Protein AF-0000000085123922 (afdb_homodimer)

Structure (mmCIF, N/CA/C/O backbone):
data_AF-0000000085123922-model_v1
#
loop_
_entity.id
_entity.type
_entity.pdbx_description
1 polymer Ferritin
#
loop_
_atom_site.group_PDB
_atom_site.id
_atom_site.type_symbol
_atom_site.label_atom_id
_atom_site.label_alt_id
_atom_site.label_comp_id
_atom_site.label_asym_id
_atom_site.label_entity_id
_atom_site.label_seq_id
_atom_site.pdbx_PDB_ins_code
_atom_site.Cartn_x
_atom_site.Cartn_y
_atom_site.Cartn_z
_atom_site.occupancy
_atom_site.B_iso_or_equiv
_atom_site.auth_seq_id
_atom_site.auth_comp_id
_atom_site.auth_asym_id
_atom_site.auth_atom_id
_atom_site.pdbx_PDB_model_num
ATOM 1 N N . MET A 1 1 ? -23.938 10.984 11.336 1 81.06 1 MET A N 1
ATOM 2 C CA . MET A 1 1 ? -22.625 10.445 11.727 1 81.06 1 MET A CA 1
ATOM 3 C C . MET A 1 1 ? -22.703 8.93 11.914 1 81.06 1 MET A C 1
ATOM 5 O O . MET A 1 1 ? -23.719 8.406 12.359 1 81.06 1 MET A O 1
ATOM 9 N N . LEU A 1 2 ? -21.625 8.203 11.367 1 92.88 2 LEU A N 1
ATOM 10 C CA . LEU A 1 2 ? -21.625 6.746 11.461 1 92.88 2 LEU A CA 1
ATOM 11 C C . LEU A 1 2 ? -21.578 6.297 12.922 1 92.88 2 LEU A C 1
ATOM 13 O O . LEU A 1 2 ? -20.859 6.887 13.734 1 92.88 2 LEU A O 1
ATOM 17 N N . LYS A 1 3 ? -22.469 5.34 13.25 1 95.56 3 LYS A N 1
ATOM 18 C CA . LYS A 1 3 ? -22.344 4.695 14.555 1 95.56 3 LYS A CA 1
ATOM 19 C C . LYS A 1 3 ? -20.938 4.137 14.758 1 95.56 3 LYS A C 1
ATOM 21 O O . LYS A 1 3 ? -20.312 3.656 13.805 1 95.56 3 LYS A O 1
ATOM 26 N N . LYS A 1 4 ? -20.469 4.164 16.016 1 95.88 4 LYS A N 1
ATOM 27 C CA . LYS A 1 4 ? -19.109 3.732 16.328 1 95.88 4 LYS A CA 1
ATOM 28 C C . LYS A 1 4 ? -18.875 2.289 15.898 1 95.88 4 LYS A C 1
ATOM 30 O O . LYS A 1 4 ? -17.797 1.957 15.383 1 95.88 4 LYS A O 1
ATOM 35 N N . GLU A 1 5 ? -19.859 1.468 16.141 1 97.12 5 GLU A N 1
ATOM 36 C CA . GLU A 1 5 ? -19.734 0.061 15.766 1 97.12 5 GLU A CA 1
ATOM 37 C C . GLU A 1 5 ? -19.484 -0.097 14.273 1 97.12 5 GLU A C 1
ATOM 39 O O . GLU A 1 5 ? -18.688 -0.948 13.852 1 97.12 5 GLU A O 1
ATOM 44 N N . ILE A 1 6 ? -20.125 0.72 13.484 1 97.69 6 ILE A N 1
ATOM 45 C CA . ILE A 1 6 ? -20 0.663 12.031 1 97.69 6 ILE A CA 1
ATOM 46 C C . ILE A 1 6 ? -18.656 1.24 11.609 1 97.69 6 ILE A C 1
ATOM 48 O O . ILE A 1 6 ? -17.938 0.644 10.797 1 97.69 6 ILE A O 1
ATOM 52 N N . SER A 1 7 ? -18.281 2.363 12.148 1 97.19 7 SER A N 1
ATOM 53 C CA . SER A 1 7 ? -17 2.979 11.797 1 97.19 7 SER A CA 1
ATOM 54 C C . SER A 1 7 ? -15.828 2.062 12.141 1 97.19 7 SER A C 1
ATOM 56 O O . SER A 1 7 ? -14.891 1.924 11.352 1 97.19 7 SER A O 1
ATOM 58 N N . ASP A 1 8 ? -15.898 1.407 13.312 1 97.31 8 ASP A N 1
ATOM 59 C CA . ASP A 1 8 ? -14.852 0.472 13.711 1 97.31 8 ASP A CA 1
ATOM 60 C C . ASP A 1 8 ? -14.766 -0.701 12.734 1 97.31 8 ASP A C 1
ATOM 62 O O . ASP A 1 8 ? -13.672 -1.126 12.367 1 97.31 8 ASP A O 1
ATOM 66 N N . ALA A 1 9 ? -15.898 -1.188 12.352 1 98.12 9 ALA A N 1
ATOM 67 C CA . ALA A 1 9 ? -15.945 -2.316 11.43 1 98.12 9 ALA A CA 1
ATOM 68 C C . ALA A 1 9 ? -15.391 -1.928 10.062 1 98.12 9 ALA A C 1
ATOM 70 O O . ALA A 1 9 ? -14.711 -2.725 9.406 1 98.12 9 ALA A O 1
ATOM 71 N N . LEU A 1 10 ? -15.664 -0.745 9.602 1 98.38 10 LEU A N 1
ATOM 72 C CA . LEU A 1 10 ? -15.172 -0.274 8.305 1 98.38 10 LEU A CA 1
ATOM 73 C C . LEU A 1 10 ? -13.664 -0.065 8.344 1 98.38 10 LEU A C 1
ATOM 75 O O . LEU A 1 10 ? -12.969 -0.346 7.363 1 98.38 10 LEU A O 1
ATOM 79 N N . VAL A 1 11 ? -13.148 0.397 9.469 1 97.62 11 VAL A N 1
ATOM 80 C CA . VAL A 1 11 ? -11.711 0.559 9.625 1 97.62 11 VAL A CA 1
ATOM 81 C C . VAL A 1 11 ? -11.023 -0.806 9.57 1 97.62 11 VAL A C 1
ATOM 83 O O . VAL A 1 11 ? -9.961 -0.948 8.961 1 97.62 11 VAL A O 1
ATOM 86 N N . MET A 1 12 ? -11.648 -1.775 10.141 1 98.06 12 MET A N 1
ATOM 87 C CA . MET A 1 12 ? -11.102 -3.129 10.07 1 98.06 12 MET A CA 1
ATOM 88 C C . MET A 1 12 ? -11.141 -3.662 8.648 1 98.06 12 MET A C 1
ATOM 90 O O . MET A 1 12 ? -10.219 -4.355 8.211 1 98.06 12 MET A O 1
ATOM 94 N N . GLN A 1 13 ? -12.211 -3.381 7.969 1 98.62 13 GLN A N 1
ATOM 95 C CA . GLN A 1 13 ? -12.273 -3.785 6.566 1 98.62 13 GLN A CA 1
ATOM 96 C C . GLN A 1 13 ? -11.18 -3.105 5.746 1 98.62 13 GLN A C 1
ATOM 98 O O . GLN A 1 13 ? -10.586 -3.723 4.859 1 98.62 13 GLN A O 1
ATOM 103 N N . LEU A 1 14 ? -10.93 -1.806 5.98 1 98.62 14 LEU A N 1
ATOM 104 C CA . LEU A 1 14 ? -9.828 -1.083 5.359 1 98.62 14 LEU A CA 1
ATOM 105 C C . LEU A 1 14 ? -8.508 -1.813 5.582 1 98.62 14 LEU A C 1
ATOM 107 O O . LEU A 1 14 ? -7.75 -2.041 4.633 1 98.62 14 LEU A O 1
ATOM 111 N N . ASN A 1 15 ? -8.281 -2.217 6.793 1 98.44 15 ASN A N 1
ATOM 112 C CA . ASN A 1 15 ? -7.066 -2.951 7.141 1 98.44 15 ASN A CA 1
ATOM 113 C C . ASN A 1 15 ? -6.98 -4.273 6.383 1 98.44 15 ASN A C 1
ATOM 115 O O . ASN A 1 15 ? -5.91 -4.648 5.902 1 98.44 15 ASN A O 1
ATOM 119 N N . LYS A 1 16 ? -8.078 -4.922 6.273 1 98.44 16 LYS A N 1
ATOM 120 C CA . LYS A 1 16 ? -8.109 -6.199 5.57 1 98.44 16 LYS A CA 1
ATOM 121 C C . LYS A 1 16 ? -7.777 -6.02 4.09 1 98.44 16 LYS A C 1
ATOM 123 O O . LYS A 1 16 ? -7.145 -6.887 3.484 1 98.44 16 LYS A O 1
ATOM 128 N N . GLU A 1 17 ? -8.25 -4.949 3.49 1 98.69 17 GLU A N 1
ATOM 129 C CA . GLU A 1 17 ? -7.922 -4.684 2.092 1 98.69 17 GLU A CA 1
ATOM 130 C C . GLU A 1 17 ? -6.426 -4.461 1.905 1 98.69 17 GLU A C 1
ATOM 132 O O . GLU A 1 17 ? -5.832 -4.973 0.954 1 98.69 17 GLU A O 1
ATOM 137 N N . PHE A 1 18 ? -5.82 -3.703 2.785 1 98.69 18 PHE A N 1
ATOM 138 C CA . PHE A 1 18 ? -4.379 -3.514 2.715 1 98.69 18 PHE A CA 1
ATOM 139 C C . PHE A 1 18 ? -3.646 -4.828 2.945 1 98.69 18 PHE A C 1
ATOM 141 O O . PHE A 1 18 ? -2.652 -5.121 2.273 1 98.69 18 PHE A O 1
ATOM 148 N N . GLN A 1 19 ? -4.133 -5.625 3.889 1 98.12 19 GLN A N 1
ATOM 149 C CA . GLN A 1 19 ? -3.549 -6.941 4.121 1 98.12 19 GLN A CA 1
ATOM 150 C C . GLN A 1 19 ? -3.635 -7.812 2.871 1 98.12 19 GLN A C 1
ATOM 152 O O . GLN A 1 19 ? -2.688 -8.531 2.539 1 98.12 19 GLN A O 1
ATOM 157 N N . SER A 1 20 ? -4.789 -7.734 2.254 1 98.31 20 SER A N 1
ATOM 158 C CA . SER A 1 20 ? -4.965 -8.477 1.011 1 98.31 20 SER A CA 1
ATOM 159 C C . SER A 1 20 ? -3.932 -8.07 -0.032 1 98.31 20 SER A C 1
ATOM 161 O O . SER A 1 20 ? -3.324 -8.922 -0.68 1 98.31 20 SER A O 1
ATOM 163 N N . SER A 1 21 ? -3.729 -6.746 -0.2 1 98.69 21 SER A N 1
ATOM 164 C CA . SER A 1 21 ? -2.727 -6.27 -1.146 1 98.69 21 SER A CA 1
ATOM 165 C C . SER A 1 21 ? -1.343 -6.812 -0.81 1 98.69 21 SER A C 1
ATOM 167 O O . SER A 1 21 ? -0.598 -7.223 -1.702 1 98.69 21 SER A O 1
ATOM 169 N N . TYR A 1 22 ? -1.042 -6.84 0.403 1 98.5 22 TYR A N 1
ATOM 170 C CA . TYR A 1 22 ? 0.248 -7.324 0.882 1 98.5 22 TYR A CA 1
ATOM 171 C C . TYR A 1 22 ? 0.419 -8.812 0.589 1 98.5 22 TYR A C 1
ATOM 173 O O . TYR A 1 22 ? 1.491 -9.242 0.162 1 98.5 22 TYR A O 1
ATOM 181 N N . ILE A 1 23 ? -0.614 -9.594 0.78 1 98.19 23 ILE A N 1
ATOM 182 C CA . ILE A 1 23 ? -0.625 -11.023 0.483 1 98.19 23 ILE A CA 1
ATOM 183 C C . ILE A 1 23 ? -0.382 -11.242 -1.009 1 98.19 23 ILE A C 1
ATOM 185 O O . ILE A 1 23 ? 0.458 -12.055 -1.395 1 98.19 23 ILE A O 1
ATOM 189 N N . TYR A 1 24 ? -1.065 -10.492 -1.817 1 98.56 24 TYR A N 1
ATOM 190 C CA . TYR A 1 24 ? -0.919 -10.648 -3.26 1 98.56 24 TYR A CA 1
ATOM 191 C C . TYR A 1 24 ? 0.485 -10.266 -3.711 1 98.56 24 TYR A C 1
ATOM 193 O O . TYR A 1 24 ? 1.021 -10.844 -4.656 1 98.56 24 TYR A O 1
ATOM 201 N N . LEU A 1 25 ? 1.057 -9.281 -3.062 1 98.5 25 LEU A N 1
ATOM 202 C CA . LEU A 1 25 ? 2.441 -8.938 -3.365 1 98.5 25 LEU A CA 1
ATOM 203 C C . LEU A 1 25 ? 3.369 -10.109 -3.07 1 98.5 25 LEU A C 1
ATOM 205 O O . LEU A 1 25 ? 4.285 -10.398 -3.846 1 98.5 25 LEU A O 1
ATOM 209 N N . GLY A 1 26 ? 3.092 -10.797 -1.994 1 97.94 26 GLY A N 1
ATOM 210 C CA . GLY A 1 26 ? 3.848 -11.992 -1.668 1 97.94 26 GLY A CA 1
ATOM 211 C C . GLY A 1 26 ? 3.688 -13.094 -2.695 1 97.94 26 GLY A C 1
ATOM 212 O O . GLY A 1 26 ? 4.656 -13.773 -3.045 1 97.94 26 GLY A O 1
ATOM 213 N N . MET A 1 27 ? 2.496 -13.25 -3.156 1 98.38 27 MET A N 1
ATOM 214 C CA . MET A 1 27 ? 2.236 -14.25 -4.191 1 98.38 27 MET A CA 1
ATOM 215 C C . MET A 1 27 ? 2.98 -13.906 -5.477 1 98.38 27 MET A C 1
ATOM 217 O O . MET A 1 27 ? 3.504 -14.797 -6.148 1 98.38 27 MET A O 1
ATOM 221 N N . SER A 1 28 ? 2.969 -12.617 -5.77 1 98.31 28 SER A N 1
ATOM 222 C CA . SER A 1 28 ? 3.719 -12.156 -6.934 1 98.31 28 SER A CA 1
ATOM 223 C C . SER A 1 28 ? 5.195 -12.508 -6.812 1 98.31 28 SER A C 1
ATOM 225 O O . SER A 1 28 ? 5.797 -13.016 -7.758 1 98.31 28 SER A O 1
ATOM 227 N N . ALA A 1 29 ? 5.742 -12.281 -5.637 1 97 29 ALA A N 1
ATOM 228 C CA . ALA A 1 29 ? 7.152 -12.57 -5.387 1 97 29 ALA A CA 1
ATOM 229 C C . ALA A 1 29 ? 7.445 -14.062 -5.547 1 97 29 ALA A C 1
ATOM 231 O O . ALA A 1 29 ? 8.453 -14.438 -6.152 1 97 29 ALA A O 1
ATOM 232 N N . TYR A 1 30 ? 6.598 -14.883 -5.078 1 97 30 TYR A N 1
ATOM 233 C CA . TYR A 1 30 ? 6.777 -16.328 -5.188 1 97 30 TYR A CA 1
ATOM 234 C C . TYR A 1 30 ? 6.758 -16.766 -6.645 1 97 30 TYR A C 1
ATOM 236 O O . TYR A 1 30 ? 7.617 -17.547 -7.082 1 97 30 TYR A O 1
ATOM 244 N N . ALA A 1 31 ? 5.711 -16.297 -7.344 1 97.5 31 ALA A N 1
ATOM 245 C CA . ALA A 1 31 ? 5.582 -16.672 -8.75 1 97.5 31 ALA A CA 1
ATOM 246 C C . ALA A 1 31 ? 6.828 -16.297 -9.539 1 97.5 31 ALA A C 1
ATOM 248 O O . ALA A 1 31 ? 7.316 -17.062 -10.367 1 97.5 31 ALA A O 1
ATOM 249 N N . SER A 1 32 ? 7.324 -15.109 -9.297 1 96.69 32 SER A N 1
ATOM 250 C CA . SER A 1 32 ? 8.547 -14.664 -9.953 1 96.69 32 SER A CA 1
ATOM 251 C C . SER A 1 32 ? 9.719 -15.578 -9.609 1 96.69 32 SER A C 1
ATOM 253 O O . SER A 1 32 ? 10.492 -15.961 -10.492 1 96.69 32 SER A O 1
ATOM 255 N N . LYS A 1 33 ? 9.844 -15.984 -8.367 1 95 33 LYS A N 1
ATOM 256 C CA . LYS A 1 33 ? 10.938 -16.812 -7.887 1 95 33 LYS A CA 1
ATOM 257 C C . LYS A 1 33 ? 10.969 -18.156 -8.602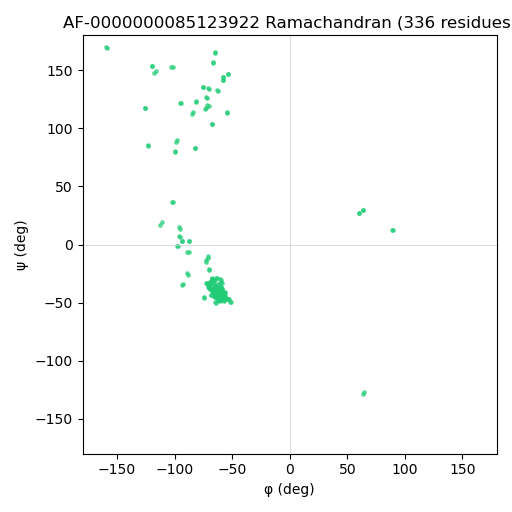 1 95 33 LYS A C 1
ATOM 259 O O . LYS A 1 33 ? 12.039 -18.688 -8.898 1 95 33 LYS A O 1
ATOM 264 N N . ILE A 1 34 ? 9.781 -18.641 -8.922 1 94.5 34 ILE A N 1
ATOM 265 C CA . ILE A 1 34 ? 9.75 -19.969 -9.539 1 94.5 34 ILE A CA 1
ATOM 266 C C . ILE A 1 34 ? 9.711 -19.828 -11.055 1 94.5 34 ILE A C 1
ATOM 268 O O . ILE A 1 34 ? 9.438 -20.797 -11.766 1 94.5 34 ILE A O 1
ATOM 272 N N . GLY A 1 35 ? 9.844 -18.641 -11.555 1 95.5 35 GLY A N 1
ATOM 273 C CA . GLY A 1 35 ? 10.055 -18.406 -12.977 1 95.5 35 GLY A CA 1
ATOM 274 C C . GLY A 1 35 ? 8.758 -18.25 -13.742 1 95.5 35 GLY A C 1
ATOM 275 O O . GLY A 1 35 ? 8.75 -18.328 -14.977 1 95.5 35 GLY A O 1
ATOM 276 N N . LEU A 1 36 ? 7.652 -18.094 -13.055 1 97.5 36 LEU A N 1
ATOM 277 C CA . LEU A 1 36 ? 6.371 -17.859 -13.711 1 97.5 36 LEU A CA 1
ATOM 278 C C . LEU A 1 36 ? 6.008 -16.375 -13.695 1 97.5 36 LEU A C 1
ATOM 280 O O . LEU A 1 36 ? 5.129 -15.961 -12.938 1 97.5 36 LEU A O 1
ATOM 284 N N . ASN A 1 37 ? 6.637 -15.688 -14.641 1 97.94 37 ASN A N 1
ATOM 285 C CA . ASN A 1 37 ? 6.582 -14.227 -14.641 1 97.94 37 ASN A CA 1
ATOM 286 C C . ASN A 1 37 ? 5.203 -13.719 -15.055 1 97.94 37 ASN A C 1
ATOM 288 O O . ASN A 1 37 ? 4.781 -12.641 -14.625 1 97.94 37 ASN A O 1
ATOM 292 N N . GLY A 1 38 ? 4.543 -14.445 -15.938 1 98.69 38 GLY A N 1
ATOM 293 C CA . GLY A 1 38 ? 3.168 -14.078 -16.234 1 98.69 38 GLY A CA 1
ATOM 294 C C . GLY A 1 38 ? 2.26 -14.102 -15.023 1 98.69 38 GLY A C 1
ATOM 295 O O . GLY A 1 38 ? 1.5 -13.164 -14.789 1 98.69 38 GLY A O 1
ATOM 296 N N . SER A 1 39 ? 2.385 -15.156 -14.25 1 98.75 39 SER A N 1
ATOM 297 C CA . SER A 1 39 ? 1.643 -15.258 -13 1 98.75 39 SER A CA 1
ATOM 298 C C . SER A 1 39 ? 2.051 -14.156 -12.023 1 98.75 39 SER A C 1
ATOM 300 O O . SER A 1 39 ? 1.202 -13.578 -11.344 1 98.75 39 SER A O 1
ATOM 302 N N . SER A 1 40 ? 3.34 -13.906 -11.953 1 98.44 40 SER A N 1
ATOM 303 C CA . SER A 1 40 ? 3.834 -12.828 -11.102 1 98.44 40 SER A CA 1
ATOM 304 C C . SER A 1 40 ? 3.178 -11.5 -11.453 1 98.44 40 SER A C 1
ATOM 306 O O . SER A 1 40 ? 2.711 -10.781 -10.57 1 98.44 40 SER A O 1
ATOM 308 N N . SER A 1 41 ? 3.117 -11.234 -12.727 1 98.62 41 SER A N 1
ATOM 309 C CA . SER A 1 41 ? 2.488 -10.008 -13.211 1 98.62 41 SER A CA 1
ATOM 310 C C . SER A 1 41 ? 1.006 -9.977 -12.852 1 98.62 41 SER A C 1
ATOM 312 O O . SER A 1 41 ? 0.48 -8.93 -12.469 1 98.62 41 SER A O 1
ATOM 314 N N . TRP A 1 42 ? 0.363 -11.086 -13.008 1 98.81 42 TRP A N 1
ATOM 315 C CA . TRP A 1 42 ? -1.058 -11.18 -12.68 1 98.81 42 TRP A CA 1
ATOM 316 C C . TRP A 1 42 ? -1.306 -10.844 -11.219 1 98.81 42 TRP A C 1
ATOM 318 O O . TRP A 1 42 ? -2.201 -10.062 -10.891 1 98.81 42 TRP A O 1
ATOM 328 N N . PHE A 1 43 ? -0.44 -11.398 -10.344 1 98.75 43 PHE A N 1
ATOM 329 C CA . PHE A 1 43 ? -0.59 -11.156 -8.914 1 98.75 43 PHE A CA 1
ATOM 330 C C . PHE A 1 43 ? -0.26 -9.703 -8.57 1 98.75 43 PHE A C 1
ATOM 332 O O . PHE A 1 43 ? -0.849 -9.133 -7.648 1 98.75 43 PHE A O 1
ATOM 339 N N . LEU A 1 44 ? 0.631 -9.078 -9.25 1 98.62 44 LEU A N 1
ATOM 340 C CA . LEU A 1 44 ? 0.939 -7.668 -9.039 1 98.62 44 LEU A CA 1
ATOM 341 C C . LEU A 1 44 ? -0.266 -6.797 -9.375 1 98.62 44 LEU A C 1
ATOM 343 O O . LEU A 1 44 ? -0.542 -5.82 -8.672 1 98.62 44 LEU A O 1
ATOM 347 N N . VAL A 1 45 ? -0.957 -7.156 -10.438 1 98.62 45 VAL A N 1
ATOM 348 C CA . VAL A 1 45 ? -2.168 -6.426 -10.789 1 98.62 45 VAL A CA 1
ATOM 349 C C . VAL A 1 45 ? -3.219 -6.605 -9.703 1 98.62 45 VAL A C 1
ATOM 351 O O . VAL A 1 45 ? -3.928 -5.656 -9.352 1 98.62 45 VAL A O 1
ATOM 354 N N . GLN A 1 46 ? -3.316 -7.84 -9.172 1 98.44 46 GLN A N 1
ATOM 355 C CA . GLN A 1 46 ? -4.219 -8.062 -8.047 1 98.44 46 GLN A CA 1
ATOM 356 C C . GLN A 1 46 ? -3.844 -7.184 -6.859 1 98.44 46 GLN A C 1
ATOM 358 O O . GLN A 1 46 ? -4.719 -6.621 -6.195 1 98.44 46 GLN A O 1
ATOM 363 N N . TYR A 1 47 ? -2.539 -7.082 -6.562 1 98.62 47 TYR A N 1
ATOM 364 C CA . TYR A 1 47 ? -2.041 -6.176 -5.531 1 98.62 47 TYR A CA 1
ATOM 365 C C . TYR A 1 47 ? -2.566 -4.762 -5.754 1 98.62 47 TYR A C 1
ATOM 367 O O . TYR A 1 47 ? -3.115 -4.145 -4.836 1 98.62 47 TYR A O 1
ATOM 375 N N . GLN A 1 48 ? -2.443 -4.254 -6.961 1 98.56 48 GLN A N 1
ATOM 376 C CA . GLN A 1 48 ? -2.885 -2.902 -7.293 1 98.56 48 GLN A CA 1
ATOM 377 C C . GLN A 1 48 ? -4.391 -2.756 -7.109 1 98.56 48 GLN A C 1
ATOM 379 O O . GLN A 1 48 ? -4.867 -1.729 -6.617 1 98.56 48 GLN A O 1
ATOM 384 N N . GLU A 1 49 ? -5.125 -3.734 -7.5 1 98.31 49 GLU A N 1
ATOM 385 C CA . GLU A 1 49 ? -6.574 -3.699 -7.34 1 98.31 49 GLU A CA 1
ATOM 386 C C . GLU A 1 49 ? -6.969 -3.625 -5.867 1 98.31 49 GLU A C 1
ATOM 388 O O . GLU A 1 49 ? -7.863 -2.863 -5.5 1 98.31 49 GLU A O 1
ATOM 393 N N . GLU A 1 50 ? -6.277 -4.473 -5.023 1 98.56 50 GLU A N 1
ATOM 394 C CA . GLU A 1 50 ? -6.602 -4.449 -3.6 1 98.56 50 GLU A CA 1
ATOM 395 C C . GLU A 1 50 ? -6.273 -3.098 -2.979 1 98.56 50 GLU A C 1
ATOM 397 O O . GLU A 1 50 ? -6.961 -2.645 -2.061 1 98.56 50 GLU A O 1
ATOM 402 N N . VAL A 1 51 ? -5.195 -2.469 -3.42 1 98.56 51 VAL A N 1
ATOM 403 C CA . VAL A 1 51 ? -4.871 -1.124 -2.955 1 98.56 51 VAL A CA 1
ATOM 404 C C . VAL A 1 51 ? -6 -0.165 -3.33 1 98.56 51 VAL A C 1
ATOM 406 O O . VAL A 1 51 ? -6.414 0.663 -2.514 1 98.56 51 VAL A O 1
ATOM 409 N N . ALA A 1 52 ? -6.504 -0.303 -4.551 1 98.44 52 ALA A N 1
ATOM 410 C CA . ALA A 1 52 ? -7.625 0.528 -4.984 1 98.44 52 ALA A CA 1
ATOM 411 C C . ALA A 1 52 ? -8.844 0.307 -4.098 1 98.44 52 ALA A C 1
ATOM 413 O O . ALA A 1 52 ? -9.547 1.26 -3.754 1 98.44 52 ALA A O 1
ATOM 414 N N . HIS A 1 53 ? -9.141 -0.958 -3.73 1 98.69 53 HIS A N 1
ATOM 415 C CA . HIS A 1 53 ? -10.227 -1.265 -2.809 1 98.69 53 HIS A CA 1
ATOM 416 C C . HIS A 1 53 ? -10.039 -0.544 -1.477 1 98.69 53 HIS A C 1
ATOM 418 O O . HIS A 1 53 ? -10.977 0.061 -0.957 1 98.69 53 HIS A O 1
ATOM 424 N N . ALA A 1 54 ? -8.844 -0.593 -0.953 1 98.69 54 ALA A N 1
ATOM 425 C CA . ALA A 1 54 ? -8.523 0.043 0.324 1 98.69 54 ALA A CA 1
ATOM 426 C C . ALA A 1 54 ? -8.719 1.554 0.248 1 98.69 54 ALA A C 1
ATOM 428 O O . ALA A 1 54 ? -9.352 2.148 1.128 1 98.69 54 ALA A O 1
ATOM 429 N N . MET A 1 55 ? -8.242 2.131 -0.832 1 98.44 55 MET A N 1
ATOM 430 C CA . MET A 1 55 ? -8.266 3.584 -0.957 1 98.44 55 MET A CA 1
ATOM 431 C C . MET A 1 55 ? -9.688 4.09 -1.167 1 98.44 55 MET A C 1
ATOM 433 O O . MET A 1 55 ? -10.039 5.18 -0.704 1 98.44 55 MET A O 1
ATOM 437 N N . LYS A 1 56 ? -10.516 3.314 -1.866 1 98.31 56 LYS A N 1
ATOM 438 C CA . LYS A 1 56 ? -11.938 3.654 -1.964 1 98.31 56 LYS A CA 1
ATOM 439 C C . LYS A 1 56 ? -12.578 3.721 -0.583 1 98.31 56 LYS A C 1
ATOM 441 O O . LYS A 1 56 ? -13.328 4.652 -0.286 1 98.31 56 LYS A O 1
ATOM 446 N N . LEU A 1 57 ? -12.273 2.766 0.19 1 98.44 57 LEU A N 1
ATOM 447 C CA . LEU A 1 57 ? -12.828 2.719 1.538 1 98.44 57 LEU A CA 1
ATOM 448 C C . LEU A 1 57 ? -12.258 3.838 2.4 1 98.44 57 LEU A C 1
ATOM 450 O O . LEU A 1 57 ? -12.984 4.449 3.189 1 98.44 57 LEU A O 1
ATOM 454 N N . PHE A 1 58 ? -11.031 4.109 2.25 1 98.44 58 PHE A N 1
ATOM 455 C CA . PHE A 1 58 ? -10.367 5.188 2.963 1 98.44 58 PHE A CA 1
ATOM 456 C C . PHE A 1 58 ? -11.055 6.52 2.701 1 98.44 58 PHE A C 1
ATOM 458 O O . PHE A 1 58 ? -11.391 7.25 3.637 1 98.44 58 PHE A O 1
ATOM 465 N N . LYS A 1 59 ? -11.297 6.766 1.457 1 97.38 59 LYS A N 1
ATOM 466 C CA . LYS A 1 59 ? -11.961 8.016 1.073 1 97.38 59 LYS A CA 1
ATOM 467 C C . LYS A 1 59 ? -13.383 8.07 1.619 1 97.38 59 LYS A C 1
ATOM 469 O O . LYS A 1 59 ? -13.852 9.133 2.025 1 97.38 59 LYS A O 1
ATOM 474 N N . TYR A 1 60 ? -14.094 6.961 1.656 1 97.94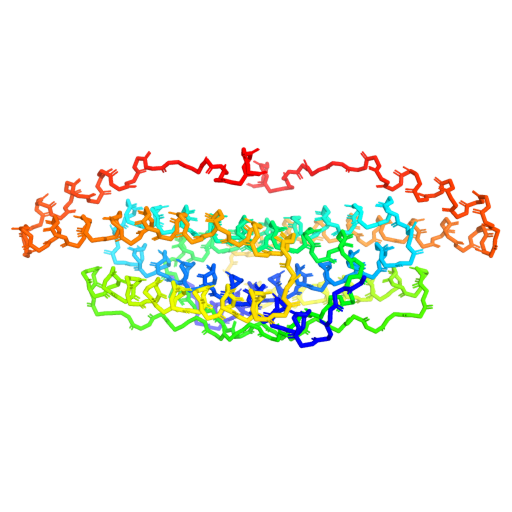 60 TYR A N 1
ATOM 475 C CA . TYR A 1 60 ? -15.445 6.918 2.211 1 97.94 60 TYR A CA 1
ATOM 476 C C . TYR A 1 60 ? -15.438 7.277 3.691 1 97.94 60 TYR A C 1
ATOM 478 O O . TYR A 1 60 ? -16.266 8.062 4.152 1 97.94 60 TYR A O 1
ATOM 486 N N . LEU A 1 61 ? -14.477 6.672 4.395 1 97.38 61 LEU A N 1
ATOM 487 C CA . LEU A 1 61 ? -14.352 6.945 5.82 1 97.38 61 LEU A CA 1
ATOM 488 C C . LEU A 1 61 ? -14.07 8.422 6.066 1 97.38 61 LEU A C 1
ATOM 490 O O . LEU A 1 61 ? -14.664 9.031 6.969 1 97.38 61 LEU A O 1
ATOM 494 N N . GLU A 1 62 ? -13.227 8.953 5.238 1 95.19 62 GLU A N 1
ATOM 495 C CA . GLU A 1 62 ? -12.93 10.383 5.34 1 95.19 62 GLU A CA 1
ATOM 496 C C . GLU A 1 62 ? -14.18 11.227 5.109 1 95.19 62 GLU A C 1
ATOM 498 O O . GLU A 1 62 ? -14.469 12.148 5.875 1 95.19 62 GLU A O 1
ATOM 503 N N . ASN A 1 63 ? -14.906 10.852 4.086 1 95.31 63 ASN A N 1
ATOM 504 C CA . ASN A 1 63 ? -16.109 11.594 3.74 1 95.31 63 ASN A CA 1
ATOM 505 C C . ASN A 1 63 ? -17.156 11.508 4.848 1 95.31 63 ASN A C 1
ATOM 507 O O . ASN A 1 63 ? -17.953 12.43 5.023 1 95.31 63 ASN A O 1
ATOM 511 N N . GLN A 1 64 ? -17.125 10.414 5.582 1 95.75 64 GLN A N 1
ATOM 512 C CA . GLN A 1 64 ? -18.047 10.219 6.688 1 95.75 64 GLN A CA 1
ATOM 513 C C . GLN A 1 64 ? -17.5 10.812 7.98 1 95.75 64 GLN A C 1
ATOM 515 O O . GLN A 1 64 ? -18.062 10.594 9.055 1 95.75 64 GLN A O 1
ATOM 520 N N . GLU A 1 65 ? -16.312 11.453 7.883 1 92.56 65 GLU A N 1
ATOM 521 C CA . GLU A 1 65 ? -15.672 12.164 8.984 1 92.56 65 GLU A CA 1
ATOM 522 C C . GLU A 1 65 ? -15.297 11.211 10.117 1 92.56 65 GLU A C 1
ATOM 524 O O . GLU A 1 65 ? -15.414 11.555 11.297 1 92.56 65 GLU A O 1
ATOM 529 N N . VAL A 1 66 ? -15.031 10.016 9.727 1 92.81 66 VAL A N 1
ATOM 530 C CA . VAL A 1 66 ? -14.547 9.031 10.688 1 92.81 66 VAL A CA 1
ATOM 531 C C . VAL A 1 66 ? -13.078 9.305 11.016 1 92.81 66 VAL A C 1
ATOM 533 O O . VAL A 1 66 ? -12.289 9.641 10.125 1 92.81 66 VAL A O 1
ATOM 536 N N . HIS A 1 67 ? -12.75 9.234 12.312 1 89.56 67 HIS A N 1
ATOM 537 C CA . HIS A 1 67 ? -11.344 9.188 12.688 1 89.56 67 HIS A CA 1
ATOM 538 C C . HIS A 1 67 ? -10.695 7.883 12.25 1 89.56 67 HIS A C 1
ATOM 540 O O . HIS A 1 67 ? -10.883 6.844 12.883 1 89.56 67 HIS A O 1
ATOM 546 N N . VAL A 1 68 ? -9.945 8 11.219 1 93.38 68 VAL A N 1
ATOM 547 C CA . VAL A 1 68 ? -9.375 6.801 10.617 1 93.38 68 VAL A CA 1
ATOM 548 C C . VAL A 1 68 ? -8.133 6.379 11.391 1 93.38 68 VAL A C 1
ATOM 550 O O . VAL A 1 68 ? -7.238 7.191 11.633 1 93.38 68 VAL A O 1
ATOM 553 N N . THR A 1 69 ? -8.094 5.168 11.883 1 94.75 69 THR A N 1
ATOM 554 C CA . THR A 1 69 ? -6.887 4.531 12.398 1 94.75 69 THR A CA 1
ATOM 555 C C . THR A 1 69 ? -6.332 3.523 11.391 1 94.75 69 THR A C 1
ATOM 557 O O . THR A 1 69 ? -7.051 3.072 10.5 1 94.75 69 THR A O 1
ATOM 560 N N . LEU A 1 70 ? -5.051 3.328 11.477 1 97.44 70 LEU A N 1
ATOM 561 C CA . LEU A 1 70 ? -4.371 2.402 10.578 1 97.44 70 LEU A CA 1
ATOM 562 C C . LEU A 1 70 ? -3.621 1.333 11.359 1 97.44 70 LEU A C 1
ATOM 564 O O . LEU A 1 70 ? -2.412 1.451 11.578 1 97.44 70 LEU A O 1
ATOM 568 N N . PRO A 1 71 ? -4.352 0.254 11.734 1 97.44 71 PRO A N 1
ATOM 569 C CA . PRO A 1 71 ? -3.709 -0.822 12.492 1 97.44 71 PRO A CA 1
ATOM 570 C C . PRO A 1 71 ? -2.621 -1.539 11.695 1 97.44 71 PRO A C 1
ATOM 572 O O . PRO A 1 71 ? -2.547 -1.391 10.477 1 97.44 71 PRO A O 1
ATOM 575 N N . LYS A 1 72 ? -1.872 -2.266 12.469 1 98.31 72 LYS A N 1
ATOM 576 C CA . LYS A 1 72 ? -0.77 -2.98 11.828 1 98.31 72 LYS A CA 1
ATOM 577 C C . LYS A 1 72 ? -1.279 -3.904 10.727 1 98.31 72 LYS A C 1
ATOM 579 O O . LYS A 1 72 ? -2.383 -4.445 10.82 1 98.31 72 LYS A O 1
ATOM 584 N N . ILE A 1 73 ? -0.531 -4.035 9.68 1 98.38 73 ILE A N 1
ATOM 585 C CA . ILE A 1 73 ? -0.75 -5.031 8.633 1 98.38 73 ILE A CA 1
ATOM 586 C C . ILE A 1 73 ? 0.114 -6.262 8.906 1 98.38 73 ILE A C 1
ATOM 588 O O . ILE A 1 73 ? 1.338 -6.156 9.016 1 98.38 73 ILE A O 1
ATOM 592 N N . GLU A 1 74 ? -0.5 -7.402 9.039 1 97.81 74 GLU A N 1
ATOM 593 C CA . GLU A 1 74 ? 0.224 -8.625 9.367 1 97.81 74 GLU A CA 1
ATOM 594 C C . GLU A 1 74 ? 1.15 -9.039 8.234 1 97.81 74 GLU A C 1
ATOM 596 O O . GLU A 1 74 ? 0.942 -8.656 7.078 1 97.81 74 GLU A O 1
ATOM 601 N N . GLU A 1 75 ? 2.143 -9.789 8.578 1 97.44 75 GLU A N 1
ATOM 602 C CA . GLU A 1 75 ? 3.086 -10.289 7.582 1 97.44 75 GLU A CA 1
ATOM 603 C C . GLU A 1 75 ? 2.373 -11.109 6.512 1 97.44 75 GLU A C 1
ATOM 605 O O . GLU A 1 75 ? 1.389 -11.797 6.797 1 97.44 75 GLU A O 1
ATOM 610 N N . ALA A 1 76 ? 2.83 -10.945 5.281 1 94.31 76 ALA A N 1
ATOM 611 C CA . ALA A 1 76 ? 2.363 -11.812 4.207 1 94.31 76 ALA A CA 1
ATOM 612 C C . ALA A 1 76 ? 3.178 -13.109 4.16 1 94.31 76 ALA A C 1
ATOM 614 O O . ALA A 1 76 ? 4.383 -13.078 3.898 1 94.31 76 ALA A O 1
ATOM 615 N N . ASN A 1 77 ? 2.586 -14.188 4.469 1 86.31 77 ASN A N 1
ATOM 616 C CA . ASN A 1 77 ? 3.279 -15.469 4.406 1 86.31 77 ASN A CA 1
ATOM 617 C C . ASN A 1 77 ? 3.496 -15.922 2.967 1 86.31 77 ASN A C 1
ATOM 619 O O . ASN A 1 77 ? 2.537 -16.078 2.207 1 86.31 77 ASN A O 1
ATOM 623 N N . VAL A 1 78 ? 4.742 -16.031 2.604 1 83.38 78 VAL A N 1
ATOM 624 C CA . VAL A 1 78 ? 5.109 -16.422 1.242 1 83.38 78 VAL A CA 1
ATOM 625 C C . VAL A 1 78 ? 5.523 -17.891 1.211 1 83.38 78 VAL A C 1
ATOM 627 O O . VAL A 1 78 ? 6.422 -18.266 0.456 1 83.38 78 VAL A O 1
ATOM 630 N N . ASP A 1 79 ? 4.922 -18.734 1.942 1 86.88 79 ASP A N 1
ATOM 631 C CA . ASP A 1 79 ? 5.207 -20.172 1.942 1 86.88 79 ASP A CA 1
ATOM 632 C C . ASP A 1 79 ? 4.203 -20.938 1.079 1 86.88 79 ASP A C 1
ATOM 634 O O . ASP A 1 79 ? 3.156 -21.359 1.569 1 86.88 79 ASP A O 1
ATOM 638 N N . PHE A 1 80 ? 4.551 -21.062 -0.313 1 94.94 80 PHE A N 1
ATOM 639 C CA . PHE A 1 80 ? 3.682 -21.75 -1.267 1 94.94 80 PHE A CA 1
ATOM 640 C C . PHE A 1 80 ? 4.359 -22.984 -1.825 1 94.94 80 PHE A C 1
ATOM 642 O O . PHE A 1 80 ? 5.586 -23.031 -1.936 1 94.94 80 PHE A O 1
ATOM 649 N N . LYS A 1 81 ? 3.592 -23.922 -2.135 1 95.69 81 LYS A N 1
ATOM 650 C CA . LYS A 1 81 ? 4.125 -25.203 -2.59 1 95.69 81 LYS A CA 1
ATOM 651 C C . LYS A 1 81 ? 4.219 -25.25 -4.113 1 95.69 81 LYS A C 1
ATOM 653 O O . LYS A 1 81 ? 5.023 -26 -4.668 1 95.69 81 LYS A O 1
ATOM 658 N N . SER A 1 82 ? 3.309 -24.641 -4.766 1 96.69 82 SER A N 1
ATOM 659 C CA . SER A 1 82 ? 3.193 -24.594 -6.219 1 96.69 82 SER A CA 1
ATOM 660 C C . SER A 1 82 ? 2.344 -23.406 -6.668 1 96.69 82 SER A C 1
ATOM 662 O O . SER A 1 82 ? 1.731 -22.734 -5.84 1 96.69 82 SER A O 1
ATOM 664 N N . ILE A 1 83 ? 2.4 -23.203 -7.965 1 97.69 83 ILE A N 1
ATOM 665 C CA . ILE A 1 83 ? 1.575 -22.109 -8.477 1 97.69 83 ILE A CA 1
ATOM 666 C C . ILE A 1 83 ? 0.099 -22.438 -8.266 1 97.69 83 ILE A C 1
ATOM 668 O O . ILE A 1 83 ? -0.706 -21.562 -7.98 1 97.69 83 ILE A O 1
ATOM 672 N N . LEU A 1 84 ? -0.255 -23.703 -8.438 1 98.38 84 LEU A N 1
ATOM 673 C CA . LEU A 1 84 ? -1.626 -24.125 -8.156 1 98.38 84 LEU A CA 1
ATOM 674 C C . LEU A 1 84 ? -1.979 -23.859 -6.695 1 98.38 84 LEU A C 1
ATOM 676 O O . LEU A 1 84 ? -3.049 -23.328 -6.395 1 98.38 84 LEU A O 1
ATOM 680 N N . ASP A 1 85 ? -1.103 -24.25 -5.789 1 98.31 85 ASP A N 1
ATOM 681 C CA . ASP A 1 85 ? -1.3 -23.984 -4.367 1 98.31 85 ASP A CA 1
ATOM 682 C C . ASP A 1 85 ? -1.481 -22.484 -4.105 1 98.31 85 ASP A C 1
ATOM 684 O O . ASP A 1 85 ? -2.32 -22.094 -3.297 1 98.31 85 ASP A O 1
ATOM 688 N N . THR A 1 86 ? -0.697 -21.656 -4.777 1 98.25 86 THR A N 1
ATOM 689 C CA . THR A 1 86 ? -0.75 -20.219 -4.629 1 98.25 86 THR A CA 1
ATOM 690 C C . THR A 1 86 ? -2.127 -19.672 -5.008 1 98.25 86 THR A C 1
ATOM 692 O O . THR A 1 86 ? -2.744 -18.938 -4.246 1 98.25 86 THR A O 1
ATOM 695 N N . PHE A 1 87 ? -2.641 -20.109 -6.152 1 98.75 87 PHE A N 1
ATOM 696 C CA . PHE A 1 87 ? -3.939 -19.641 -6.613 1 98.75 87 PHE A CA 1
ATOM 697 C C . PHE A 1 87 ? -5.059 -20.172 -5.727 1 98.75 87 PHE A C 1
ATOM 699 O O . PHE A 1 87 ? -6.059 -19.484 -5.5 1 98.75 87 PHE A O 1
ATOM 706 N N . LYS A 1 88 ? -4.93 -21.344 -5.215 1 98.62 88 LYS A N 1
ATOM 707 C CA . LYS A 1 88 ? -5.926 -21.875 -4.297 1 98.62 88 LYS A CA 1
ATOM 708 C C . LYS A 1 88 ? -5.977 -21.078 -3.002 1 98.62 88 LYS A C 1
ATOM 710 O O . LYS A 1 88 ? -7.055 -20.812 -2.469 1 98.62 88 LYS A O 1
ATOM 715 N N . LYS A 1 89 ? -4.844 -20.734 -2.5 1 98.38 89 LYS A N 1
ATOM 716 C CA . LYS A 1 89 ? -4.785 -19.906 -1.296 1 98.38 89 LYS A CA 1
ATOM 717 C C . LYS A 1 89 ? -5.359 -18.516 -1.551 1 98.38 89 LYS A C 1
ATOM 719 O O . LYS A 1 89 ? -6.004 -17.938 -0.676 1 98.38 89 LYS A O 1
ATOM 724 N N . ALA A 1 90 ? -5.051 -17.969 -2.762 1 98.44 90 ALA A N 1
ATOM 725 C CA . ALA A 1 90 ? -5.66 -16.703 -3.145 1 98.44 90 ALA A CA 1
ATOM 726 C C . ALA A 1 90 ? -7.184 -16.797 -3.129 1 98.44 90 ALA A C 1
ATOM 728 O O . ALA A 1 90 ? -7.859 -15.922 -2.584 1 98.44 90 ALA A O 1
ATOM 729 N N . LEU A 1 91 ? -7.727 -17.875 -3.703 1 98.62 91 LEU A N 1
ATOM 730 C CA . LEU A 1 91 ? -9.172 -18.062 -3.73 1 98.62 91 LEU A CA 1
ATOM 731 C C . LEU A 1 91 ? -9.734 -18.172 -2.316 1 98.62 91 LEU A C 1
ATOM 733 O O . LEU A 1 91 ? -10.75 -17.562 -1.998 1 98.62 91 LEU A O 1
ATOM 737 N N . ALA A 1 92 ? -9.07 -18.953 -1.493 1 98.12 92 ALA A N 1
ATOM 738 C CA . ALA A 1 92 ? -9.508 -19.094 -0.108 1 98.12 92 ALA A CA 1
ATOM 739 C C . ALA A 1 92 ? -9.555 -17.734 0.592 1 98.12 92 ALA A C 1
ATOM 741 O O . ALA A 1 92 ? -10.484 -17.453 1.345 1 98.12 92 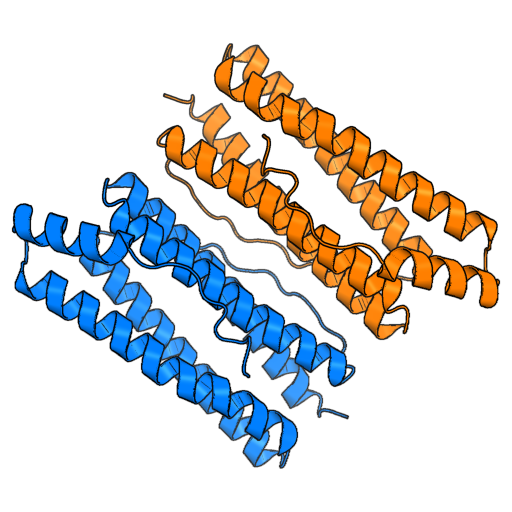ALA A O 1
ATOM 742 N N . HIS A 1 93 ? -8.547 -16.953 0.362 1 97.62 93 HIS A N 1
ATOM 743 C CA . HIS A 1 93 ? -8.492 -15.594 0.915 1 97.62 93 HIS A CA 1
ATOM 744 C C . HIS A 1 93 ? -9.664 -14.75 0.435 1 97.62 93 HIS A C 1
ATOM 746 O O . HIS A 1 93 ? -10.305 -14.062 1.231 1 97.62 93 HIS A O 1
ATOM 752 N N . GLU A 1 94 ? -9.93 -14.797 -0.87 1 98.25 94 GLU A N 1
ATOM 753 C CA . GLU A 1 94 ? -11.031 -14.016 -1.432 1 98.25 94 GLU A CA 1
ATOM 754 C C . GLU A 1 94 ? -12.375 -14.453 -0.86 1 98.25 94 GLU A C 1
ATOM 756 O O . GLU A 1 94 ? -13.258 -13.625 -0.645 1 98.25 94 GLU A O 1
ATOM 761 N N . ILE A 1 95 ? -12.562 -15.766 -0.666 1 98.5 95 ILE A N 1
ATOM 762 C CA . ILE A 1 95 ? -13.797 -16.281 -0.09 1 98.5 95 ILE A CA 1
ATOM 763 C C . ILE A 1 95 ? -13.984 -15.727 1.319 1 98.5 95 ILE A C 1
ATOM 765 O O . ILE A 1 95 ? -15.086 -15.328 1.692 1 98.5 95 ILE A O 1
ATOM 769 N N . LYS A 1 96 ? -12.922 -15.68 2.066 1 98.06 96 LYS A N 1
ATOM 770 C CA . LYS A 1 96 ? -12.969 -15.078 3.395 1 98.06 96 LYS A CA 1
ATOM 771 C C . LYS A 1 96 ? -13.336 -13.594 3.312 1 98.06 96 LYS A C 1
ATOM 773 O O . LYS A 1 96 ? -14.141 -13.102 4.113 1 98.06 96 LYS A O 1
ATOM 778 N N . MET A 1 97 ? -12.711 -12.891 2.332 1 97.94 97 MET A N 1
ATOM 779 C CA . MET A 1 97 ? -13.023 -11.484 2.131 1 97.94 97 MET A CA 1
ATOM 780 C C . MET A 1 97 ? -14.5 -11.289 1.815 1 97.94 97 MET A C 1
ATOM 782 O O . MET A 1 97 ? -15.133 -10.359 2.328 1 97.94 97 MET A O 1
ATOM 786 N N . SER A 1 98 ? -15.062 -12.164 0.975 1 98.38 98 SER A N 1
ATOM 787 C CA . SER A 1 98 ? -16.484 -12.109 0.646 1 98.38 98 SER A CA 1
ATOM 788 C C . SER A 1 98 ? -17.344 -12.273 1.893 1 98.38 98 SER A C 1
ATOM 790 O O . SER A 1 98 ? -18.297 -11.523 2.1 1 98.38 98 SER A O 1
ATOM 792 N N . ALA A 1 99 ? -17.016 -13.234 2.715 1 98.44 99 ALA A N 1
ATOM 793 C CA . ALA A 1 99 ? -17.75 -13.477 3.949 1 98.44 99 ALA A CA 1
ATOM 794 C C . ALA A 1 99 ? -17.719 -12.258 4.859 1 98.44 99 ALA A C 1
ATOM 796 O O . ALA A 1 99 ? -18.734 -11.875 5.445 1 98.44 99 ALA A O 1
ATOM 797 N N . ASN A 1 100 ? -16.547 -11.68 4.984 1 98.06 100 ASN A N 1
ATOM 798 C CA . ASN A 1 100 ? -16.391 -10.477 5.793 1 98.06 100 ASN A CA 1
ATOM 799 C C . ASN A 1 100 ? -17.281 -9.344 5.297 1 98.06 100 ASN A C 1
ATOM 801 O O . ASN A 1 100 ? -17.938 -8.664 6.094 1 98.06 100 ASN A O 1
ATOM 805 N N . LEU A 1 101 ? -17.281 -9.102 3.992 1 98.56 101 LEU A N 1
ATOM 806 C CA . LEU A 1 101 ? -18.078 -8.031 3.398 1 98.56 101 LEU A CA 1
ATOM 807 C C . LEU A 1 101 ? -19.562 -8.281 3.58 1 98.56 101 LEU A C 1
ATOM 809 O O . LEU A 1 101 ? -20.344 -7.34 3.781 1 98.56 101 LEU A O 1
ATOM 813 N N . ASN A 1 102 ? -19.938 -9.555 3.475 1 98.31 102 ASN A N 1
ATOM 814 C CA . ASN A 1 102 ? -21.328 -9.906 3.736 1 98.31 102 ASN A CA 1
ATOM 815 C C . ASN A 1 102 ? -21.719 -9.609 5.184 1 98.31 102 ASN A C 1
ATOM 817 O O . ASN A 1 102 ? -22.797 -9.047 5.441 1 98.31 102 ASN A O 1
ATOM 821 N N . GLU A 1 103 ? -20.859 -10.008 6.09 1 98.38 103 GLU A N 1
ATOM 822 C CA . GLU A 1 103 ? -21.109 -9.719 7.5 1 98.38 103 GLU A CA 1
ATOM 823 C C . GLU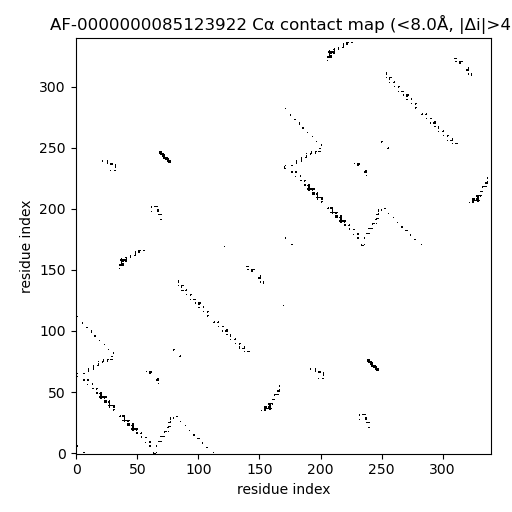 A 1 103 ? -21.203 -8.211 7.742 1 98.38 103 GLU A C 1
ATOM 825 O O . GLU A 1 103 ? -22.047 -7.758 8.516 1 98.38 103 GLU A O 1
ATOM 830 N N . LEU A 1 104 ? -20.344 -7.473 7.121 1 98.44 104 LEU A N 1
ATOM 831 C CA . LEU A 1 104 ? -20.344 -6.016 7.238 1 98.44 104 LEU A CA 1
ATOM 832 C C . LEU A 1 104 ? -21.625 -5.43 6.656 1 98.44 104 LEU A C 1
ATOM 834 O O . LEU A 1 104 ? -22.188 -4.488 7.215 1 98.44 104 LEU A O 1
ATOM 838 N N . SER A 1 105 ? -22.062 -5.953 5.543 1 98.44 105 SER A N 1
ATOM 839 C CA . SER A 1 105 ? -23.328 -5.535 4.945 1 98.44 105 SER A CA 1
ATOM 840 C C . SER A 1 105 ? -24.5 -5.797 5.891 1 98.44 105 SER A C 1
ATOM 842 O O . SER A 1 105 ? -25.359 -4.938 6.066 1 98.44 105 SER A O 1
ATOM 844 N N . ASP A 1 106 ? -24.516 -6.945 6.531 1 98.56 106 ASP A N 1
ATOM 845 C CA . ASP A 1 106 ? -25.562 -7.266 7.496 1 98.56 106 ASP A CA 1
ATOM 846 C C . ASP A 1 106 ? -25.562 -6.273 8.656 1 98.56 106 ASP A C 1
ATOM 848 O O . ASP A 1 106 ? -26.625 -5.82 9.102 1 98.56 106 ASP A O 1
ATOM 852 N N . LEU A 1 107 ? -24.359 -6.004 9.148 1 98.5 107 LEU A N 1
ATOM 853 C CA . LEU A 1 107 ? -24.203 -5.078 10.266 1 98.5 107 LEU A CA 1
ATOM 854 C C . LEU A 1 107 ? -24.781 -3.711 9.922 1 98.5 107 LEU A C 1
ATOM 856 O O . LEU A 1 107 ? -25.469 -3.1 10.742 1 98.5 107 LEU A O 1
ATOM 860 N N . THR A 1 108 ? -24.484 -3.197 8.703 1 98.19 108 THR A N 1
ATOM 861 C CA . THR A 1 108 ? -24.953 -1.874 8.297 1 98.19 108 THR A CA 1
ATOM 862 C C . THR A 1 108 ? -26.469 -1.867 8.094 1 98.19 108 THR A C 1
ATOM 864 O O . THR A 1 108 ? -27.141 -0.895 8.445 1 98.19 108 THR A O 1
ATOM 867 N N . MET A 1 109 ? -26.984 -2.994 7.539 1 97.44 109 MET A N 1
ATOM 868 C CA . MET A 1 109 ? -28.422 -3.119 7.359 1 97.44 109 MET A CA 1
ATOM 869 C C . MET A 1 109 ? -29.141 -3.156 8.703 1 97.44 109 MET A C 1
ATOM 871 O O . MET A 1 109 ? -30.156 -2.475 8.898 1 97.44 109 MET A O 1
ATOM 875 N N . LYS A 1 110 ? -28.625 -3.871 9.617 1 97.75 110 LYS A N 1
ATOM 876 C CA . LYS A 1 110 ? -29.188 -3.973 10.961 1 97.75 110 LYS A CA 1
ATOM 877 C C . LYS A 1 110 ? -29.234 -2.607 11.641 1 97.75 110 LYS A C 1
ATOM 879 O O . LYS A 1 110 ? -30.172 -2.318 12.391 1 97.75 110 LYS A O 1
ATOM 884 N N . ASN A 1 111 ? -28.297 -1.779 11.336 1 97.69 111 ASN A N 1
ATOM 885 C CA . ASN A 1 111 ? -28.188 -0.457 11.945 1 97.69 111 ASN A CA 1
ATOM 886 C C . ASN A 1 111 ? -28.891 0.604 11.094 1 97.69 111 ASN A C 1
ATOM 888 O O . ASN A 1 111 ? -28.781 1.8 11.375 1 97.69 111 ASN A O 1
ATOM 892 N N . LYS A 1 112 ? -29.516 0.241 10.031 1 97.44 112 LYS A N 1
ATOM 893 C CA . LYS A 1 112 ? -30.266 1.099 9.117 1 97.44 112 LYS A CA 1
ATOM 894 C C . LYS A 1 112 ? -29.359 2.166 8.508 1 97.44 112 LYS A C 1
ATOM 896 O O . LYS A 1 112 ? -29.797 3.293 8.266 1 97.44 112 LYS A O 1
ATOM 901 N N . ASP A 1 113 ? -28.125 1.878 8.414 1 97.62 113 ASP A N 1
ATOM 902 C CA . ASP A 1 113 ? -27.172 2.73 7.699 1 97.62 113 ASP A CA 1
ATOM 903 C C . ASP A 1 113 ? -27.219 2.451 6.199 1 97.62 113 ASP A C 1
ATOM 905 O O . ASP A 1 113 ? -26.359 1.737 5.676 1 97.62 113 ASP A O 1
ATOM 909 N N . HIS A 1 114 ? -28.141 3.037 5.508 1 97.75 114 HIS A N 1
ATOM 910 C CA . HIS A 1 114 ? -28.422 2.734 4.109 1 97.75 114 HIS A CA 1
ATOM 911 C C . HIS A 1 114 ? -27.297 3.232 3.201 1 97.75 114 HIS A C 1
ATOM 913 O O . HIS A 1 114 ? -27 2.607 2.184 1 97.75 114 HIS A O 1
ATOM 919 N N . ALA A 1 115 ? -26.75 4.34 3.553 1 97.31 115 ALA A N 1
ATOM 920 C CA . ALA A 1 115 ? -25.688 4.891 2.729 1 97.31 115 ALA A CA 1
ATOM 921 C C . ALA A 1 115 ? -24.484 3.949 2.691 1 97.31 115 ALA A C 1
ATOM 923 O O . ALA A 1 115 ? -23.969 3.633 1.616 1 97.31 115 ALA A O 1
ATOM 924 N N . THR A 1 116 ? -24.031 3.459 3.863 1 98.31 116 THR A N 1
ATOM 925 C CA . THR A 1 116 ? -22.891 2.533 3.936 1 98.31 116 THR A CA 1
ATOM 926 C C . THR A 1 116 ? -23.25 1.198 3.287 1 98.31 116 THR A C 1
ATOM 928 O O . THR A 1 116 ? -22.438 0.609 2.578 1 98.31 116 THR A O 1
ATOM 931 N N . TYR A 1 117 ? -24.469 0.728 3.561 1 98.31 117 TYR A N 1
ATOM 932 C CA . TYR A 1 117 ? -24.922 -0.509 2.936 1 98.31 117 TYR A CA 1
ATOM 933 C C . TYR A 1 117 ? -24.812 -0.423 1.417 1 98.31 117 TYR A C 1
ATOM 935 O O . TYR A 1 117 ? -24.297 -1.333 0.772 1 98.31 117 TYR A O 1
ATOM 943 N N . ASN A 1 118 ? -25.266 0.646 0.89 1 97.94 118 ASN A N 1
ATOM 944 C CA . ASN A 1 118 ? -25.234 0.833 -0.557 1 97.94 118 ASN A CA 1
ATOM 945 C C . ASN A 1 118 ? -23.812 0.838 -1.096 1 97.94 118 ASN A C 1
ATOM 947 O O . ASN A 1 118 ? -23.531 0.197 -2.107 1 97.94 118 ASN A O 1
ATOM 951 N N . MET A 1 119 ? -22.891 1.529 -0.439 1 97.94 119 MET A N 1
ATOM 952 C CA . MET A 1 119 ? -21.484 1.566 -0.837 1 97.94 119 MET A CA 1
ATOM 953 C C . MET A 1 119 ? -20.891 0.167 -0.825 1 97.94 119 MET A C 1
ATOM 955 O O . MET A 1 119 ? -20.156 -0.207 -1.747 1 97.94 119 MET A O 1
ATOM 959 N N . LEU A 1 120 ? -21.25 -0.63 0.13 1 98.5 120 LEU A N 1
ATOM 960 C CA . LEU A 1 120 ? -20.672 -1.965 0.304 1 98.5 120 LEU A CA 1
ATOM 961 C C . LEU A 1 120 ? -21.141 -2.902 -0.804 1 98.5 120 LEU A C 1
ATOM 963 O O . LEU A 1 120 ? -20.484 -3.9 -1.1 1 98.5 120 LEU A O 1
ATOM 967 N N . GLN A 1 121 ? -22.266 -2.6 -1.483 1 98.12 121 GLN A N 1
ATOM 968 C CA . GLN A 1 121 ? -22.781 -3.49 -2.516 1 98.12 121 GLN A CA 1
ATOM 969 C C . GLN A 1 121 ? -21.844 -3.535 -3.723 1 98.12 121 GLN A C 1
ATOM 971 O O . GLN A 1 121 ? -21.75 -4.559 -4.402 1 98.12 121 GLN A O 1
ATOM 976 N N . TRP A 1 122 ? -21.156 -2.48 -3.979 1 98.31 122 TRP A N 1
ATOM 977 C CA . TRP A 1 122 ? -20.141 -2.508 -5.02 1 98.31 122 TRP A CA 1
ATOM 978 C C . TRP A 1 122 ? -19.094 -3.576 -4.727 1 98.31 122 TRP A C 1
ATOM 980 O O . TRP A 1 122 ? -18.703 -4.34 -5.613 1 98.31 122 TRP A O 1
ATOM 990 N N . TYR A 1 123 ? -18.641 -3.617 -3.426 1 98.5 123 TYR A N 1
ATOM 991 C CA . TYR A 1 123 ? -17.625 -4.598 -3.021 1 98.5 123 TYR A CA 1
ATOM 992 C C . TYR A 1 123 ? -18.172 -6.016 -3.164 1 98.5 123 TYR A C 1
ATOM 994 O O . TYR A 1 123 ? -17.469 -6.91 -3.639 1 98.5 123 TYR A O 1
ATOM 1002 N N . VAL A 1 124 ? -19.406 -6.191 -2.711 1 97.94 124 VAL A N 1
ATOM 1003 C CA . VAL A 1 124 ? -20.016 -7.512 -2.766 1 97.94 124 VAL A CA 1
ATOM 1004 C C . VAL A 1 124 ? -20.094 -7.988 -4.215 1 97.94 124 VAL A C 1
ATOM 1006 O O . VAL A 1 124 ? -19.734 -9.133 -4.516 1 97.94 124 VAL A O 1
ATOM 1009 N N . THR A 1 125 ? -20.469 -7.094 -5.105 1 97.44 125 THR A N 1
ATOM 1010 C CA . THR A 1 125 ? -20.562 -7.434 -6.52 1 97.44 125 THR A CA 1
ATOM 1011 C C . THR A 1 125 ? -19.172 -7.699 -7.102 1 97.44 125 THR A C 1
ATOM 1013 O O . THR A 1 125 ? -18.984 -8.656 -7.859 1 97.44 125 THR A O 1
ATOM 1016 N N . GLU A 1 126 ? -18.234 -6.848 -6.746 1 97.19 126 GLU A N 1
ATOM 1017 C CA . GLU A 1 126 ? -16.859 -6.992 -7.207 1 97.19 126 GLU A CA 1
ATOM 1018 C C . GLU A 1 126 ? -16.266 -8.336 -6.773 1 97.19 126 GLU A C 1
ATOM 1020 O O . GLU A 1 126 ? -15.523 -8.961 -7.527 1 97.19 126 GLU A O 1
ATOM 1025 N N . GLN A 1 127 ? -16.641 -8.797 -5.535 1 97.56 127 GLN A N 1
ATOM 1026 C CA . GLN A 1 127 ? -16.109 -10.039 -5 1 97.56 127 GLN A CA 1
ATOM 1027 C C . GLN A 1 127 ? -16.562 -11.242 -5.828 1 97.56 127 GLN A C 1
ATOM 1029 O O . GLN A 1 127 ? -15.828 -12.219 -5.965 1 97.56 127 GLN A O 1
ATOM 1034 N N . VAL A 1 128 ? -17.781 -11.148 -6.445 1 96.62 128 VAL A N 1
ATOM 1035 C CA . VAL A 1 128 ? -18.266 -12.219 -7.297 1 96.62 128 VAL A CA 1
ATOM 1036 C C . VAL A 1 128 ? -17.344 -12.398 -8.5 1 96.62 128 VAL A C 1
ATOM 1038 O O . VAL A 1 128 ? -16.938 -13.516 -8.812 1 96.62 128 VAL A O 1
ATOM 1041 N N . GLU A 1 129 ? -16.969 -11.32 -9.102 1 95.06 129 GLU A N 1
ATOM 1042 C CA . GLU A 1 129 ? -16.078 -11.344 -10.258 1 95.06 129 GLU A CA 1
ATOM 1043 C C . GLU A 1 129 ? -14.688 -11.828 -9.875 1 95.06 129 GLU A C 1
ATOM 1045 O O . GLU A 1 129 ? -14.062 -12.586 -10.609 1 95.06 129 GLU A O 1
ATOM 1050 N N . GLU A 1 130 ? -14.172 -11.43 -8.719 1 96.5 130 GLU A N 1
ATOM 1051 C CA . GLU A 1 130 ? -12.836 -11.82 -8.281 1 96.5 130 GLU A CA 1
ATOM 1052 C C . GLU A 1 130 ? -12.742 -13.32 -8.047 1 96.5 130 GLU A C 1
ATOM 1054 O O . GLU A 1 130 ? -11.797 -13.969 -8.492 1 96.5 130 GLU A O 1
ATOM 1059 N N . GLU A 1 131 ? -13.773 -13.898 -7.344 1 98 131 GLU A N 1
ATOM 1060 C CA . GLU A 1 131 ? -13.781 -15.336 -7.074 1 98 131 GLU A CA 1
ATOM 1061 C C . GLU A 1 131 ? -13.898 -16.141 -8.367 1 98 131 GLU A C 1
ATOM 1063 O O . GLU A 1 131 ? -13.203 -17.141 -8.547 1 98 131 GLU A O 1
ATOM 1068 N N . ALA A 1 132 ? -14.758 -15.672 -9.305 1 98.31 132 ALA A N 1
ATOM 1069 C CA . ALA A 1 132 ? -14.93 -16.344 -10.586 1 98.31 132 ALA A CA 1
ATOM 1070 C C . ALA A 1 132 ? -13.617 -16.375 -11.375 1 98.31 132 ALA A C 1
ATOM 1072 O O . ALA A 1 132 ? -13.273 -17.391 -11.977 1 98.31 132 ALA A O 1
ATOM 1073 N N . THR A 1 133 ? -12.953 -15.25 -11.367 1 98.06 133 THR A N 1
ATOM 1074 C CA . THR A 1 133 ? -11.68 -15.133 -12.078 1 98.06 133 THR A CA 1
ATOM 1075 C C . THR A 1 133 ? -10.664 -16.125 -11.531 1 98.06 133 THR A C 1
ATOM 1077 O O . THR A 1 133 ? -10.008 -16.828 -12.297 1 98.06 133 THR A O 1
ATOM 1080 N N . LEU A 1 134 ? -10.531 -16.203 -10.195 1 98.69 134 LEU A N 1
ATOM 1081 C CA . LEU A 1 134 ? -9.586 -17.125 -9.578 1 98.69 134 LEU A CA 1
ATOM 1082 C C . LEU A 1 134 ? -9.969 -18.562 -9.852 1 98.69 134 LEU A C 1
ATOM 1084 O O . LEU A 1 134 ? -9.102 -19.391 -10.148 1 98.69 134 LEU A O 1
ATOM 1088 N N . ASN A 1 135 ? -11.273 -18.875 -9.781 1 98.62 135 ASN A N 1
ATOM 1089 C CA . ASN A 1 135 ? -11.75 -20.219 -10.086 1 98.62 135 ASN A CA 1
ATOM 1090 C C . ASN A 1 135 ? -11.391 -20.641 -11.508 1 98.62 135 ASN A C 1
ATOM 1092 O O . ASN A 1 135 ? -10.953 -21.766 -11.734 1 98.62 135 ASN A O 1
ATOM 1096 N N . THR A 1 136 ? -11.562 -19.75 -12.406 1 98.69 136 THR A N 1
ATOM 1097 C CA . THR A 1 136 ? -11.266 -20.031 -13.805 1 98.69 136 THR A CA 1
ATOM 1098 C C . THR A 1 136 ? -9.781 -20.344 -13.984 1 98.69 136 THR A C 1
ATOM 1100 O O . THR A 1 136 ? -9.43 -21.297 -14.695 1 98.69 136 THR A O 1
ATOM 1103 N N . ILE A 1 137 ? -8.914 -19.609 -13.375 1 98.69 137 ILE A N 1
ATOM 1104 C CA . ILE A 1 137 ? -7.477 -19.812 -13.484 1 98.69 137 ILE A CA 1
ATOM 1105 C C . ILE A 1 137 ? -7.105 -21.156 -12.867 1 98.69 137 ILE A C 1
ATOM 1107 O O . ILE A 1 137 ? -6.34 -21.938 -13.461 1 98.69 137 ILE A O 1
ATOM 1111 N N . ILE A 1 138 ? -7.688 -21.438 -11.68 1 98.69 138 ILE A N 1
ATOM 1112 C CA . ILE A 1 138 ? -7.422 -22.703 -10.992 1 98.69 138 ILE A CA 1
ATOM 1113 C C . ILE A 1 138 ? -7.844 -23.859 -11.883 1 98.69 138 ILE A C 1
ATOM 1115 O O . ILE A 1 138 ? -7.109 -24.844 -12.016 1 98.69 138 ILE A O 1
ATOM 1119 N N . ASP A 1 139 ? -8.977 -23.734 -12.531 1 98.62 139 ASP A N 1
ATOM 1120 C CA . ASP A 1 139 ? -9.477 -24.797 -13.414 1 98.62 139 ASP A CA 1
ATOM 1121 C C . ASP A 1 139 ? -8.531 -25.016 -14.594 1 98.62 139 ASP A C 1
ATOM 1123 O O . ASP A 1 139 ? -8.273 -26.156 -14.977 1 98.62 139 ASP A O 1
ATOM 1127 N N . LYS A 1 140 ? -8.07 -23.953 -15.188 1 98.44 140 LYS A N 1
ATOM 1128 C CA . LYS A 1 140 ? -7.117 -24.062 -16.297 1 98.44 140 LYS A CA 1
ATOM 1129 C C . LYS A 1 140 ? -5.848 -24.797 -15.852 1 98.44 140 LYS A C 1
ATOM 1131 O O . LYS A 1 140 ? -5.352 -25.672 -16.562 1 98.44 140 LYS A O 1
ATOM 1136 N N . ILE A 1 141 ? -5.309 -24.422 -14.664 1 98.56 141 ILE A N 1
ATOM 1137 C CA . ILE A 1 141 ? -4.07 -25.016 -14.172 1 98.56 141 ILE A CA 1
ATOM 1138 C C . ILE A 1 141 ? -4.285 -26.5 -13.891 1 98.56 141 ILE A C 1
ATOM 1140 O O . ILE A 1 141 ? -3.438 -27.328 -14.227 1 98.56 141 ILE A O 1
ATOM 1144 N N . LYS A 1 142 ? -5.414 -26.828 -13.328 1 98.19 142 LYS A N 1
ATOM 1145 C CA . LYS A 1 142 ? -5.742 -28.234 -13.055 1 98.19 142 LYS A CA 1
ATOM 1146 C C . LYS A 1 142 ? -5.84 -29.031 -14.352 1 98.19 142 LYS A C 1
ATOM 1148 O O . LYS A 1 142 ? -5.43 -30.188 -14.398 1 98.19 142 LYS A O 1
ATOM 1153 N N . LEU A 1 143 ? -6.387 -28.375 -15.297 1 97.94 143 LEU A N 1
ATOM 1154 C CA . LEU A 1 143 ? -6.59 -29.047 -16.578 1 97.94 143 LEU A CA 1
ATOM 1155 C C . LEU A 1 143 ? -5.258 -29.453 -17.203 1 97.94 143 LEU A C 1
ATOM 1157 O O . LEU A 1 143 ? -5.133 -30.562 -17.734 1 97.94 143 LEU A O 1
ATOM 1161 N N . VAL A 1 144 ? -4.246 -28.625 -17.062 1 96.69 144 VAL A N 1
ATOM 1162 C CA . VAL A 1 144 ? -2.975 -28.922 -17.719 1 96.69 144 VAL A CA 1
ATOM 1163 C C . VAL A 1 144 ? -2.098 -29.766 -16.812 1 96.69 144 VAL A C 1
ATOM 1165 O O . VAL A 1 144 ? -1.17 -30.438 -17.281 1 96.69 144 VAL A O 1
ATOM 1168 N N . GLY A 1 145 ? -2.338 -29.672 -15.508 1 92.06 145 GLY A N 1
ATOM 1169 C CA . GLY A 1 145 ? -1.578 -30.469 -14.562 1 92.06 145 GLY A CA 1
ATOM 1170 C C . GLY A 1 145 ? -0.099 -30.125 -14.547 1 92.06 145 GLY A C 1
ATOM 1171 O O . GLY A 1 145 ? 0.275 -28.953 -14.438 1 92.06 145 GLY A O 1
ATOM 1172 N N . ASP A 1 146 ? 0.742 -31.156 -14.68 1 88.5 146 ASP A N 1
ATOM 1173 C CA . ASP A 1 146 ? 2.188 -30.969 -14.586 1 88.5 146 ASP A CA 1
ATOM 1174 C C . ASP A 1 146 ? 2.811 -30.797 -15.969 1 88.5 146 ASP A C 1
ATOM 1176 O O . ASP A 1 146 ? 4.027 -30.906 -16.125 1 88.5 146 ASP A O 1
ATOM 1180 N N . ASP A 1 147 ? 1.959 -30.562 -16.969 1 93.75 147 ASP A N 1
ATOM 1181 C CA . ASP A 1 147 ? 2.455 -30.312 -18.312 1 93.75 147 ASP A CA 1
ATOM 1182 C C . ASP A 1 147 ? 3.145 -28.953 -18.406 1 93.75 147 ASP A C 1
ATOM 1184 O O . ASP A 1 147 ? 2.502 -27.906 -18.25 1 93.75 147 ASP A O 1
ATOM 1188 N N . GLY A 1 148 ? 4.387 -28.953 -18.734 1 94.62 148 GLY A N 1
ATOM 1189 C CA . GLY A 1 148 ? 5.172 -27.734 -18.781 1 94.62 148 GLY A CA 1
ATOM 1190 C C . GLY A 1 148 ? 4.699 -26.766 -19.859 1 94.62 148 GLY A C 1
ATOM 1191 O O . GLY A 1 148 ? 4.664 -25.547 -19.625 1 94.62 148 GLY A O 1
ATOM 1192 N N . TYR A 1 149 ? 4.391 -27.312 -20.969 1 96.25 149 TYR A N 1
ATOM 1193 C CA . TYR A 1 149 ? 3.916 -26.469 -22.047 1 96.25 149 TYR A CA 1
ATOM 1194 C C . TYR A 1 149 ? 2.58 -25.828 -21.703 1 96.25 149 TYR A C 1
ATOM 1196 O O . TYR A 1 149 ? 2.359 -24.641 -21.969 1 96.25 149 TYR A O 1
ATOM 1204 N N . GLY A 1 150 ? 1.704 -26.594 -21.172 1 97.38 150 GLY A N 1
ATOM 1205 C CA . GLY A 1 150 ? 0.422 -26.062 -20.734 1 97.38 150 GLY A CA 1
ATOM 1206 C C . GLY A 1 150 ? 0.551 -24.969 -19.688 1 97.38 150 GLY A C 1
ATOM 1207 O O . GLY A 1 150 ? -0.104 -23.938 -19.781 1 97.38 150 GLY A O 1
ATOM 1208 N N . LEU A 1 151 ? 1.386 -25.234 -18.703 1 97.5 151 LEU A N 1
ATOM 1209 C CA . LEU A 1 151 ? 1.605 -24.234 -17.656 1 97.5 151 LEU A CA 1
ATOM 1210 C C . LEU A 1 151 ? 2.223 -22.969 -18.234 1 97.5 151 LEU A C 1
ATOM 1212 O O . LEU A 1 151 ? 1.869 -21.859 -17.828 1 97.5 151 LEU A O 1
ATOM 1216 N N . TYR A 1 152 ? 3.102 -23.156 -19.156 1 98 152 TYR A N 1
ATOM 1217 C CA . TYR A 1 152 ? 3.73 -22.016 -19.812 1 98 152 TYR A CA 1
ATOM 1218 C C . TYR A 1 152 ? 2.697 -21.188 -20.562 1 98 152 TYR A C 1
ATOM 1220 O O . TYR A 1 152 ? 2.721 -19.953 -20.5 1 98 152 TYR A O 1
ATOM 1228 N N . ALA A 1 153 ? 1.821 -21.844 -21.234 1 98.25 153 ALA A N 1
ATOM 1229 C CA . ALA A 1 153 ? 0.781 -21.156 -21.984 1 98.25 153 ALA A CA 1
ATOM 1230 C C . ALA A 1 153 ? -0.123 -20.344 -21.047 1 98.25 153 ALA A C 1
ATOM 1232 O O . ALA A 1 153 ? -0.446 -19.188 -21.344 1 98.25 153 ALA A O 1
ATOM 1233 N N . ILE A 1 154 ? -0.493 -20.953 -19.984 1 98.5 154 ILE A N 1
ATOM 1234 C CA . ILE A 1 154 ? -1.325 -20.281 -19 1 98.5 154 ILE A CA 1
ATOM 1235 C C . ILE A 1 154 ? -0.577 -19.078 -18.438 1 98.5 154 ILE A C 1
ATOM 1237 O O . ILE A 1 154 ? -1.149 -18 -18.297 1 98.5 154 ILE A O 1
ATOM 1241 N N . ASP A 1 155 ? 0.661 -19.297 -18.141 1 98.56 155 ASP A N 1
ATOM 1242 C CA . ASP A 1 155 ? 1.488 -18.219 -17.578 1 98.56 155 ASP A CA 1
ATOM 1243 C C . ASP A 1 155 ? 1.565 -17.031 -18.547 1 98.56 155 ASP A C 1
ATOM 1245 O O . ASP A 1 155 ? 1.455 -15.883 -18.125 1 98.56 155 ASP A O 1
ATOM 1249 N N . GLN A 1 156 ? 1.692 -17.312 -19.828 1 98.56 156 GLN A N 1
ATOM 1250 C CA . GLN A 1 156 ? 1.74 -16.25 -20.828 1 98.56 156 GLN A CA 1
ATOM 1251 C C . GLN A 1 156 ? 0.417 -15.5 -20.906 1 98.56 156 GLN A C 1
ATOM 1253 O O . GLN A 1 156 ? 0.404 -14.273 -21 1 98.56 156 GLN A O 1
ATOM 1258 N N . GLU A 1 157 ? -0.609 -16.25 -20.812 1 98.56 157 GLU A N 1
ATOM 1259 C CA . GLU A 1 157 ? -1.935 -15.633 -20.828 1 98.56 157 GLU A CA 1
ATOM 1260 C C . GLU A 1 157 ? -2.119 -14.711 -19.625 1 98.56 157 GLU A C 1
ATOM 1262 O O . GLU A 1 157 ? -2.592 -13.578 -19.781 1 98.56 157 GLU A O 1
ATOM 1267 N N . LEU A 1 158 ? -1.685 -15.125 -18.5 1 98.69 158 LEU A N 1
ATOM 1268 C CA . LEU A 1 158 ? -1.835 -14.352 -17.281 1 98.69 158 LEU A CA 1
ATOM 1269 C C . LEU A 1 158 ? -0.995 -13.078 -17.328 1 98.69 158 LEU A C 1
ATOM 1271 O O . LEU A 1 158 ? -1.38 -12.047 -16.766 1 98.69 158 LEU A O 1
ATOM 1275 N N . GLY A 1 159 ? 0.113 -13.125 -18.047 1 98.56 159 GLY A N 1
ATOM 1276 C CA . GLY A 1 159 ? 1.036 -12 -18.141 1 98.56 159 GLY A CA 1
ATOM 1277 C C . GLY A 1 159 ? 0.489 -10.844 -18.953 1 98.56 159 GLY A C 1
ATOM 1278 O O . GLY A 1 159 ? 1.035 -9.742 -18.922 1 98.56 159 GLY A O 1
ATOM 1279 N N . SER A 1 160 ? -0.639 -11.055 -19.641 1 98 160 SER A N 1
ATOM 1280 C CA . SER A 1 160 ? -1.193 -10.031 -20.531 1 98 160 SER A CA 1
ATOM 1281 C C . SER A 1 160 ? -2.141 -9.109 -19.781 1 98 160 SER A C 1
ATOM 1283 O O . SER A 1 160 ? -2.553 -8.07 -20.297 1 98 160 SER A O 1
ATOM 1285 N N . ARG A 1 161 ? -2.424 -9.438 -18.5 1 96.56 161 ARG A N 1
ATOM 1286 C CA . ARG A 1 161 ? -3.338 -8.617 -17.719 1 96.56 161 ARG A CA 1
ATOM 1287 C C . ARG A 1 161 ? -2.705 -7.281 -17.359 1 96.56 161 ARG A C 1
ATOM 1289 O O . ARG A 1 161 ? -1.532 -7.223 -16.984 1 96.56 161 ARG A O 1
ATOM 1296 N N . THR A 1 162 ? -3.453 -6.148 -17.516 1 97.19 162 THR A N 1
ATOM 1297 C CA . THR A 1 162 ? -3.021 -4.816 -17.125 1 97.19 162 THR A CA 1
ATOM 1298 C C . THR A 1 162 ? -3.965 -4.23 -16.078 1 97.19 162 THR A C 1
ATOM 1300 O O . THR A 1 162 ? -5.133 -4.609 -16 1 97.19 162 THR A O 1
ATOM 1303 N N . PHE A 1 163 ? -3.381 -3.373 -15.336 1 97.31 163 PHE A N 1
ATOM 1304 C CA . PHE A 1 163 ? -4.18 -2.762 -14.281 1 97.31 163 PHE A CA 1
ATOM 1305 C C .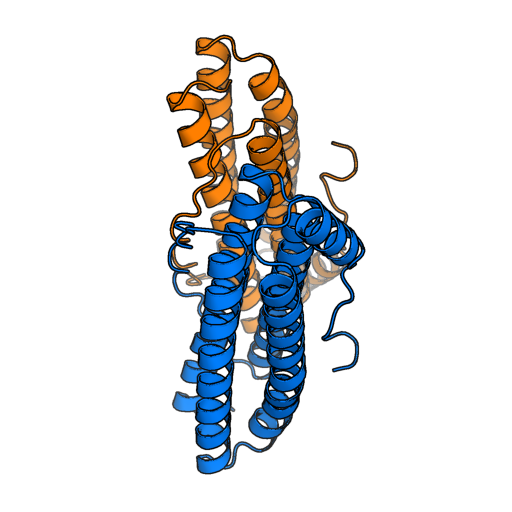 PHE A 1 163 ? -5.18 -1.769 -14.867 1 97.31 163 PHE A C 1
ATOM 1307 O O . PHE A 1 163 ? -4.809 -0.898 -15.656 1 97.31 163 PHE A O 1
ATOM 1314 N N . VAL A 1 164 ? -6.395 -1.943 -14.531 1 94.75 164 VAL A N 1
ATOM 1315 C CA . VAL A 1 164 ? -7.484 -0.993 -14.719 1 94.75 164 VAL A CA 1
ATOM 1316 C C . VAL A 1 164 ? -8.18 -0.739 -13.383 1 94.75 164 VAL A C 1
ATOM 1318 O O . VAL A 1 164 ? -8.672 -1.673 -12.742 1 94.75 164 VAL A O 1
ATOM 1321 N N . ASP A 1 165 ? -8.125 0.474 -12.945 1 95.5 165 ASP A N 1
ATOM 1322 C CA . ASP A 1 165 ? -8.703 0.801 -11.641 1 95.5 165 ASP A CA 1
ATOM 1323 C C . ASP A 1 165 ? -10.164 0.367 -11.57 1 95.5 165 ASP A C 1
ATOM 1325 O O . ASP A 1 165 ? -11.023 0.946 -12.234 1 95.5 165 ASP A O 1
ATOM 1329 N N . PRO A 1 166 ? -10.469 -0.568 -10.75 1 93.94 166 PRO A N 1
ATOM 1330 C CA . PRO A 1 166 ? -11.836 -1.074 -10.68 1 93.94 166 PRO A CA 1
ATOM 1331 C C . PRO A 1 166 ? -12.797 -0.091 -10.008 1 93.94 166 PRO A C 1
ATOM 1333 O O . PRO A 1 166 ? -14.016 -0.246 -10.109 1 93.94 166 PRO A O 1
ATOM 1336 N N . THR A 1 167 ? -12.25 0.872 -9.344 1 94.75 167 THR A N 1
ATOM 1337 C CA . THR A 1 167 ? -13.086 1.782 -8.57 1 94.75 167 THR A CA 1
ATOM 1338 C C . THR A 1 167 ? -13.375 3.055 -9.359 1 94.75 167 THR A C 1
ATOM 1340 O O . THR A 1 167 ? -14.086 3.941 -8.875 1 94.75 167 THR A O 1
ATOM 1343 N N . ALA A 1 168 ? -12.859 3.199 -10.539 1 87.75 168 ALA A N 1
ATOM 1344 C CA . ALA A 1 168 ? -12.961 4.43 -11.32 1 87.75 168 ALA A CA 1
ATOM 1345 C C . ALA A 1 168 ? -14.422 4.773 -11.602 1 87.75 168 ALA A C 1
ATOM 1347 O O . ALA A 1 168 ? -14.797 5.945 -11.641 1 87.75 168 ALA A O 1
ATOM 1348 N N . LYS A 1 169 ? -15.328 3.779 -11.695 1 77.81 169 LYS A N 1
ATOM 1349 C CA . LYS A 1 169 ? -16.734 4.027 -12.023 1 77.81 169 LYS A CA 1
ATOM 1350 C C . LYS A 1 169 ? -17.641 3.719 -10.828 1 77.81 169 LYS A C 1
ATOM 1352 O O . LYS A 1 169 ? -18.859 3.656 -10.969 1 77.81 169 LYS A O 1
ATOM 1357 N N . ALA A 1 170 ? -17 3.664 -9.797 1 75.81 170 ALA A N 1
ATOM 1358 C CA . ALA A 1 170 ? -17.781 3.24 -8.641 1 75.81 170 ALA A CA 1
ATOM 1359 C C . ALA A 1 170 ? -18.234 4.441 -7.809 1 75.81 170 ALA A C 1
ATOM 1361 O O . ALA A 1 170 ? -17.562 5.477 -7.793 1 75.81 170 ALA A O 1
ATOM 1362 N N . MET B 1 1 ? 25.125 -13.469 -6.828 1 80.94 1 MET B N 1
ATOM 1363 C CA . MET B 1 1 ? 24.016 -13.523 -5.879 1 80.94 1 MET B CA 1
ATOM 1364 C C . MET B 1 1 ? 24.297 -12.656 -4.66 1 80.94 1 MET B C 1
ATOM 1366 O O . MET B 1 1 ? 25.453 -12.531 -4.238 1 80.94 1 MET B O 1
ATOM 1370 N N . LEU B 1 2 ? 23.203 -11.867 -4.199 1 92.81 2 LEU B N 1
ATOM 1371 C CA . LEU B 1 2 ? 23.391 -10.977 -3.062 1 92.81 2 LEU B CA 1
ATOM 1372 C C . LEU B 1 2 ? 23.75 -11.766 -1.804 1 92.81 2 LEU B C 1
ATOM 1374 O O . LEU B 1 2 ? 23.172 -12.828 -1.558 1 92.81 2 LEU B O 1
ATOM 1378 N N . LYS B 1 3 ? 24.812 -11.273 -1.102 1 95.5 3 LYS B N 1
ATOM 1379 C CA . LYS B 1 3 ? 25.062 -11.836 0.225 1 95.5 3 LYS B CA 1
ATOM 1380 C C . LYS B 1 3 ? 23.812 -11.758 1.097 1 95.5 3 LYS B C 1
ATOM 1382 O O . LYS B 1 3 ? 23.031 -10.805 0.999 1 95.5 3 LYS B O 1
ATOM 1387 N N . LYS B 1 4 ? 23.641 -12.766 1.976 1 95.81 4 LYS B N 1
ATOM 1388 C CA . LYS B 1 4 ? 22.453 -12.859 2.818 1 95.81 4 LYS B CA 1
ATOM 1389 C C . LYS B 1 4 ? 22.281 -11.609 3.672 1 95.81 4 LYS B C 1
ATOM 1391 O O . LYS B 1 4 ? 21.156 -11.117 3.84 1 95.81 4 LYS B O 1
ATOM 1396 N N . GLU B 1 5 ? 23.375 -11.133 4.203 1 97.06 5 GLU B N 1
ATOM 1397 C CA . GLU B 1 5 ? 23.312 -9.945 5.043 1 97.06 5 GLU B CA 1
ATOM 1398 C C . GLU B 1 5 ? 22.734 -8.75 4.273 1 97.06 5 GLU B C 1
ATOM 1400 O O . GLU B 1 5 ? 21.969 -7.965 4.824 1 97.06 5 GLU B O 1
ATOM 1405 N N . ILE B 1 6 ? 23.094 -8.641 3.021 1 97.69 6 ILE B N 1
ATOM 1406 C CA . ILE B 1 6 ? 22.641 -7.539 2.18 1 97.69 6 ILE B CA 1
ATOM 1407 C C . ILE B 1 6 ? 21.172 -7.754 1.801 1 97.69 6 ILE B C 1
ATOM 1409 O O . ILE B 1 6 ? 20.359 -6.832 1.897 1 97.69 6 ILE B O 1
ATOM 1413 N N . SER B 1 7 ? 20.812 -8.938 1.409 1 97.19 7 SER B N 1
ATOM 1414 C CA . SER B 1 7 ? 19.438 -9.219 1.024 1 97.19 7 SER B CA 1
ATOM 1415 C C . SER B 1 7 ? 18.484 -8.992 2.191 1 97.19 7 SER B C 1
ATOM 1417 O O . SER B 1 7 ? 17.406 -8.422 2.018 1 97.19 7 SER B O 1
ATOM 1419 N N . ASP B 1 8 ? 18.891 -9.422 3.383 1 97.25 8 ASP B N 1
ATOM 1420 C CA . ASP B 1 8 ? 18.078 -9.211 4.57 1 97.25 8 ASP B CA 1
ATOM 1421 C C . ASP B 1 8 ? 17.891 -7.719 4.852 1 97.25 8 ASP B C 1
ATOM 1423 O O . ASP B 1 8 ? 16.781 -7.281 5.188 1 97.25 8 ASP B O 1
ATOM 1427 N N . ALA B 1 9 ? 18.938 -6.992 4.711 1 98.12 9 ALA B N 1
ATOM 1428 C CA . ALA B 1 9 ? 18.891 -5.555 4.957 1 98.12 9 ALA B CA 1
ATOM 1429 C C . ALA B 1 9 ? 18 -4.855 3.938 1 98.12 9 ALA B C 1
ATOM 1431 O O . ALA B 1 9 ? 17.266 -3.918 4.277 1 98.12 9 ALA B O 1
ATOM 1432 N N . LEU B 1 10 ? 18.031 -5.273 2.711 1 98.38 10 LEU B N 1
ATOM 1433 C CA . LEU B 1 10 ? 17.203 -4.68 1.665 1 98.38 10 LEU B CA 1
ATOM 1434 C C . LEU B 1 10 ? 15.734 -5.004 1.882 1 98.38 10 LEU B C 1
ATOM 1436 O O . LEU B 1 10 ? 14.867 -4.164 1.633 1 98.38 10 LEU B O 1
ATOM 1440 N N . VAL B 1 11 ? 15.453 -6.195 2.363 1 97.69 11 VAL B N 1
ATOM 1441 C CA . VAL B 1 11 ? 14.078 -6.574 2.678 1 97.69 11 VAL B CA 1
ATOM 1442 C C . VAL B 1 11 ? 13.547 -5.699 3.812 1 97.69 11 VAL B C 1
ATOM 1444 O O . VAL B 1 11 ? 12.398 -5.266 3.779 1 97.69 11 VAL B O 1
ATOM 1447 N N . MET B 1 12 ? 14.383 -5.41 4.746 1 98.06 12 MET B N 1
ATOM 1448 C CA . MET B 1 12 ? 13.977 -4.523 5.836 1 98.06 12 MET B CA 1
ATOM 1449 C C . MET B 1 12 ? 13.734 -3.107 5.324 1 98.06 12 MET B C 1
ATOM 1451 O O . MET B 1 12 ? 12.82 -2.428 5.781 1 98.06 12 MET B O 1
ATOM 1455 N N . GLN B 1 13 ? 14.586 -2.678 4.449 1 98.62 13 GLN B N 1
ATOM 1456 C CA . GLN B 1 13 ? 14.367 -1.363 3.852 1 98.62 13 GLN B CA 1
ATOM 1457 C C . GLN B 1 13 ? 13.047 -1.32 3.084 1 98.62 13 GLN B C 1
ATOM 1459 O O . GLN B 1 13 ? 12.336 -0.319 3.125 1 98.62 13 GLN B O 1
ATOM 1464 N N . LEU B 1 14 ? 12.727 -2.385 2.328 1 98.62 14 LEU B N 1
ATOM 1465 C CA . LEU B 1 14 ? 11.438 -2.521 1.659 1 98.62 14 LEU B CA 1
ATOM 1466 C C . LEU B 1 14 ? 10.289 -2.346 2.648 1 98.62 14 LEU B C 1
ATOM 1468 O O . LEU B 1 14 ? 9.359 -1.574 2.396 1 98.62 14 LEU B O 1
ATOM 1472 N N . ASN B 1 15 ? 10.398 -3.006 3.75 1 98.44 15 ASN B N 1
ATOM 1473 C CA . ASN B 1 15 ? 9.383 -2.908 4.797 1 98.44 15 ASN B CA 1
ATOM 1474 C C . ASN B 1 15 ? 9.258 -1.482 5.328 1 98.44 15 ASN B C 1
ATOM 1476 O O . ASN B 1 15 ? 8.148 -0.993 5.547 1 98.44 15 ASN B O 1
ATOM 1480 N N . LYS B 1 16 ? 10.359 -0.847 5.488 1 98.44 16 LYS B N 1
ATOM 1481 C CA . LYS B 1 16 ? 10.359 0.525 5.988 1 98.44 16 LYS B CA 1
ATOM 1482 C C . LYS B 1 16 ? 9.68 1.471 5.008 1 98.44 16 LYS B C 1
ATOM 1484 O O . LYS B 1 16 ? 9.008 2.424 5.418 1 98.44 16 LYS B O 1
ATOM 1489 N N . GLU B 1 17 ? 9.883 1.254 3.717 1 98.69 17 GLU B N 1
ATOM 1490 C CA . GLU B 1 17 ? 9.219 2.082 2.719 1 98.69 17 GLU B CA 1
ATOM 1491 C C . GLU B 1 17 ? 7.703 1.914 2.785 1 98.69 17 GLU B C 1
ATOM 1493 O O . GLU B 1 17 ? 6.957 2.895 2.699 1 98.69 17 GLU B O 1
ATOM 1498 N N . PHE B 1 18 ? 7.242 0.689 2.926 1 98.69 18 PHE B N 1
ATOM 1499 C CA . PHE B 1 18 ? 5.812 0.459 3.074 1 98.69 18 PHE B CA 1
ATOM 1500 C C . PHE B 1 18 ? 5.293 1.083 4.367 1 98.69 18 PHE B C 1
ATOM 1502 O O . PHE B 1 18 ? 4.211 1.667 4.387 1 98.69 18 PHE B O 1
ATOM 1509 N N . GLN B 1 19 ? 6.07 0.967 5.43 1 98.19 19 GLN B N 1
ATOM 1510 C CA . GLN B 1 19 ? 5.691 1.602 6.688 1 98.19 19 GLN B CA 1
ATOM 1511 C C . GLN B 1 19 ? 5.582 3.115 6.531 1 98.19 19 GLN B C 1
ATOM 1513 O O . GLN B 1 19 ? 4.664 3.736 7.07 1 98.19 19 GLN B O 1
ATOM 1518 N N . SER B 1 20 ? 6.547 3.656 5.816 1 98.31 20 SER B N 1
ATOM 1519 C CA . SER B 1 20 ? 6.512 5.09 5.547 1 98.31 20 SER B CA 1
ATOM 1520 C C . SER B 1 20 ? 5.227 5.484 4.824 1 98.31 20 SER B C 1
ATOM 1522 O O . SER B 1 20 ? 4.578 6.465 5.191 1 98.31 20 SER B O 1
ATOM 1524 N N . SER B 1 21 ? 4.855 4.691 3.793 1 98.62 21 SER B N 1
ATOM 1525 C CA . SER B 1 21 ? 3.615 4.973 3.074 1 98.62 21 SER B CA 1
ATOM 1526 C C . SER B 1 21 ? 2.412 4.938 4.012 1 98.62 21 SER B C 1
ATOM 1528 O O . SER B 1 21 ? 1.526 5.789 3.922 1 98.62 21 SER B O 1
ATOM 1530 N N . TYR B 1 22 ? 2.412 4.027 4.863 1 98.5 22 TYR B N 1
ATOM 1531 C CA . TYR B 1 22 ? 1.325 3.855 5.82 1 98.5 22 TYR B CA 1
ATOM 1532 C C . TYR B 1 22 ? 1.25 5.039 6.777 1 98.5 22 TYR B C 1
ATOM 1534 O O . TYR B 1 22 ? 0.16 5.531 7.082 1 98.5 22 TYR B O 1
ATOM 1542 N N . ILE B 1 23 ? 2.375 5.535 7.242 1 98.25 23 ILE B N 1
ATOM 1543 C CA . ILE B 1 23 ? 2.471 6.703 8.109 1 98.25 23 ILE B CA 1
ATOM 1544 C C . ILE B 1 23 ? 1.913 7.93 7.387 1 98.25 23 ILE B C 1
ATOM 1546 O O . ILE B 1 23 ? 1.099 8.664 7.949 1 98.25 23 ILE B O 1
ATOM 1550 N N . TYR B 1 24 ? 2.301 8.102 6.156 1 98.56 24 TYR B N 1
ATOM 1551 C CA . TYR B 1 24 ? 1.84 9.258 5.398 1 98.56 24 TYR B CA 1
ATOM 1552 C C . TYR B 1 24 ? 0.336 9.188 5.16 1 98.56 24 TYR B C 1
ATOM 1554 O O . TYR B 1 24 ? -0.34 10.219 5.121 1 98.56 24 TYR B O 1
ATOM 1562 N N . LEU B 1 25 ? -0.171 8 4.988 1 98.5 25 LEU B N 1
ATOM 1563 C CA . LEU B 1 25 ? -1.617 7.848 4.867 1 98.5 25 LEU B CA 1
ATOM 1564 C C . LEU B 1 25 ? -2.32 8.312 6.137 1 98.5 25 LEU B C 1
ATOM 1566 O O . LEU B 1 25 ? -3.354 8.977 6.074 1 98.5 25 LEU B O 1
ATOM 1570 N N . GLY B 1 26 ? -1.725 7.988 7.254 1 97.94 26 GLY B N 1
ATOM 1571 C CA . GLY B 1 26 ? -2.25 8.469 8.523 1 97.94 26 GLY B CA 1
ATOM 1572 C C . GLY B 1 26 ? -2.221 9.977 8.656 1 97.94 26 GLY B C 1
ATOM 1573 O O . GLY B 1 26 ? -3.168 10.578 9.164 1 97.94 26 GLY B O 1
ATOM 1574 N N . MET B 1 27 ? -1.16 10.555 8.195 1 98.38 27 MET B N 1
ATOM 1575 C CA . MET B 1 27 ? -1.043 12.008 8.219 1 98.38 27 MET B CA 1
ATOM 1576 C C . MET B 1 27 ? -2.098 12.656 7.332 1 98.38 27 MET B C 1
ATOM 1578 O O . MET B 1 27 ? -2.666 13.688 7.684 1 98.38 27 MET B O 1
ATOM 1582 N N . SER B 1 28 ? -2.299 12 6.195 1 98.31 28 SER B N 1
ATOM 1583 C CA . SER B 1 28 ? -3.344 12.477 5.297 1 98.31 28 SER B CA 1
ATOM 1584 C C . SER B 1 28 ? -4.707 12.469 5.977 1 98.31 28 SER B C 1
ATOM 1586 O O . SER B 1 28 ? -5.457 13.445 5.895 1 98.31 28 SER B O 1
ATOM 1588 N N . ALA B 1 29 ? -4.98 11.406 6.684 1 97 29 ALA B N 1
ATOM 1589 C CA . ALA B 1 29 ? -6.258 11.258 7.383 1 97 29 ALA B CA 1
ATOM 1590 C C . ALA B 1 29 ? -6.422 12.336 8.453 1 97 29 ALA B C 1
ATOM 1592 O O . ALA B 1 29 ? -7.492 12.93 8.586 1 97 29 ALA B O 1
ATOM 1593 N N . TYR B 1 30 ? -5.406 12.625 9.156 1 97.06 30 TYR B N 1
ATOM 1594 C CA . TYR B 1 30 ? -5.453 13.641 10.203 1 97.06 30 TYR B CA 1
ATOM 1595 C C . TYR B 1 30 ? -5.723 15.016 9.609 1 97.06 30 TYR B C 1
ATOM 1597 O O . TYR B 1 30 ? -6.574 15.758 10.109 1 97.06 30 TYR B O 1
ATOM 1605 N N . ALA B 1 31 ? -4.926 15.328 8.57 1 97.56 31 ALA B N 1
ATOM 1606 C CA . ALA B 1 31 ? -5.086 16.625 7.934 1 97.56 31 ALA B CA 1
ATOM 1607 C C . ALA B 1 31 ? -6.516 16.828 7.441 1 97.56 31 ALA B C 1
ATOM 1609 O O . ALA B 1 31 ? -7.094 17.906 7.617 1 97.56 31 ALA B O 1
ATOM 1610 N N . SER B 1 32 ? -7.062 15.812 6.848 1 96.69 32 SER B N 1
ATOM 1611 C CA . SER B 1 32 ? -8.445 15.867 6.391 1 96.69 32 SER B CA 1
ATOM 1612 C C . SER B 1 32 ? -9.406 16.094 7.555 1 96.69 32 SER B C 1
ATOM 1614 O O . SER B 1 32 ? -10.312 16.922 7.465 1 96.69 32 SER B O 1
ATOM 1616 N N . LYS B 1 33 ? -9.18 15.438 8.656 1 95 33 LYS B N 1
ATOM 1617 C CA . LYS B 1 33 ? -10.047 15.516 9.828 1 95 33 LYS B CA 1
ATOM 1618 C C . LYS B 1 33 ? -10.094 16.938 10.383 1 95 33 LYS B C 1
ATOM 1620 O O . LYS B 1 33 ? -11.141 17.391 10.844 1 95 33 LYS B O 1
ATOM 1625 N N . ILE B 1 34 ? -8.969 17.625 10.266 1 94.56 34 ILE B N 1
ATOM 1626 C CA . ILE B 1 34 ? -8.945 18.953 10.859 1 94.56 34 ILE B CA 1
ATOM 1627 C C . ILE B 1 34 ? -9.266 20 9.789 1 94.56 34 ILE B C 1
ATOM 1629 O O . ILE B 1 34 ? -9.07 21.203 10 1 94.56 34 ILE B O 1
ATOM 1633 N N . GLY B 1 35 ? -9.648 19.562 8.617 1 95.56 35 GLY B N 1
ATOM 1634 C CA . GLY B 1 35 ? -10.203 20.438 7.602 1 95.56 35 GLY B CA 1
ATOM 1635 C C . GLY B 1 35 ? -9.148 21.047 6.695 1 95.56 35 GLY B C 1
ATOM 1636 O O . GLY B 1 35 ? -9.414 22 5.973 1 95.56 35 GLY B O 1
ATOM 1637 N N . LEU B 1 36 ? -7.934 20.547 6.754 1 97.56 36 LEU B N 1
ATOM 1638 C CA . LEU B 1 36 ? -6.871 21.016 5.867 1 97.56 36 LEU B CA 1
ATOM 1639 C C . LEU B 1 36 ? -6.68 20.047 4.699 1 97.56 36 LEU B C 1
ATOM 1641 O O . LEU B 1 36 ? -5.699 19.297 4.656 1 97.56 36 LEU B O 1
ATOM 1645 N N . ASN B 1 37 ? -7.582 20.234 3.73 1 98 37 ASN B N 1
ATOM 1646 C CA . ASN B 1 37 ? -7.684 19.266 2.637 1 98 37 ASN B CA 1
ATOM 1647 C C . ASN B 1 37 ? -6.5 19.375 1.68 1 98 37 ASN B C 1
ATOM 1649 O O . ASN B 1 37 ? -6.109 18.391 1.048 1 98 37 ASN B O 1
ATOM 1653 N N . GLY B 1 38 ? -5.977 20.594 1.507 1 98.69 38 GLY B N 1
ATOM 1654 C CA . GLY B 1 38 ? -4.758 20.719 0.725 1 98.69 38 GLY B CA 1
ATOM 1655 C C . GLY B 1 38 ? -3.596 19.922 1.299 1 98.69 38 GLY B C 1
ATOM 1656 O O . GLY B 1 38 ? -2.906 19.203 0.571 1 98.69 38 GLY B O 1
ATOM 1657 N N . SER B 1 39 ? -3.432 20.047 2.588 1 98.75 39 SER B N 1
ATOM 1658 C CA . SER B 1 39 ? -2.414 19.266 3.281 1 98.75 39 SER B CA 1
ATOM 1659 C C . SER B 1 39 ? -2.699 17.766 3.178 1 98.75 39 SER B C 1
ATOM 1661 O O . SER B 1 39 ? -1.782 16.969 2.979 1 98.75 39 SER B O 1
ATOM 1663 N N . SER B 1 40 ? -3.953 17.406 3.336 1 98.44 40 SER B N 1
ATOM 1664 C CA . SER B 1 40 ? -4.344 16.016 3.191 1 98.44 40 SER B CA 1
ATOM 1665 C C . SER B 1 40 ? -3.934 15.453 1.831 1 98.44 40 SER B C 1
ATOM 1667 O O . SER B 1 40 ? -3.352 14.375 1.745 1 98.44 40 SER B O 1
ATOM 1669 N N . SER B 1 41 ? -4.199 16.234 0.824 1 98.62 41 SER B N 1
ATOM 1670 C CA . SER B 1 41 ? -3.832 15.844 -0.534 1 98.62 41 SER B CA 1
ATOM 1671 C C . SER B 1 41 ? -2.32 15.711 -0.682 1 98.62 41 SER B C 1
ATOM 1673 O O . SER B 1 41 ? -1.832 14.789 -1.336 1 98.62 41 SER B O 1
ATOM 1675 N N . TRP B 1 42 ? -1.615 16.641 -0.108 1 98.88 42 TRP B N 1
ATOM 1676 C CA . TRP B 1 42 ? -0.158 16.609 -0.168 1 98.88 42 TRP B CA 1
ATOM 1677 C C . TRP B 1 42 ? 0.389 15.328 0.454 1 98.88 42 TRP B C 1
ATOM 1679 O O . TRP B 1 42 ? 1.245 14.664 -0.133 1 98.88 42 TRP B O 1
ATOM 1689 N N . PHE B 1 43 ? -0.187 14.953 1.614 1 98.75 43 PHE B N 1
ATOM 1690 C CA . PHE B 1 43 ? 0.265 13.75 2.301 1 98.75 43 PHE B CA 1
ATOM 1691 C C . PHE B 1 43 ? -0.127 12.5 1.521 1 98.75 43 PHE B C 1
ATOM 1693 O O . PHE B 1 43 ? 0.595 11.5 1.533 1 98.75 43 PHE B O 1
ATOM 1700 N N . LEU B 1 44 ? -1.212 12.492 0.831 1 98.62 44 LEU B N 1
ATOM 1701 C CA . LEU B 1 44 ? -1.61 11.367 -0.012 1 98.62 44 LEU B CA 1
ATOM 1702 C C . LEU B 1 44 ? -0.615 11.164 -1.149 1 98.62 44 LEU B C 1
ATOM 1704 O O . LEU B 1 44 ? -0.291 10.031 -1.498 1 98.62 44 LEU B O 1
ATOM 1708 N N . VAL B 1 45 ? -0.167 12.266 -1.712 1 98.69 45 VAL B N 1
ATOM 1709 C CA . VAL B 1 45 ? 0.842 12.172 -2.762 1 98.69 45 VAL B CA 1
ATOM 1710 C C . VAL B 1 45 ? 2.133 11.594 -2.186 1 98.69 45 VAL B C 1
ATOM 1712 O O . VAL B 1 45 ? 2.797 10.781 -2.832 1 98.69 45 VAL B O 1
ATOM 1715 N N . GLN B 1 46 ? 2.48 12.039 -0.962 1 98.5 46 GLN B N 1
ATOM 1716 C CA . GLN B 1 46 ? 3.639 11.445 -0.3 1 98.5 46 GLN B CA 1
ATOM 1717 C C . GLN B 1 46 ? 3.457 9.945 -0.115 1 98.5 46 GLN B C 1
ATOM 1719 O O . GLN B 1 46 ? 4.395 9.172 -0.319 1 98.5 46 GLN B O 1
ATOM 1724 N N . TYR B 1 47 ? 2.262 9.508 0.306 1 98.62 47 TYR B N 1
ATOM 1725 C CA . TYR B 1 47 ? 1.925 8.094 0.397 1 98.62 47 TYR B CA 1
ATOM 1726 C C . TYR B 1 47 ? 2.23 7.375 -0.911 1 98.62 47 TYR B C 1
ATOM 1728 O O . TYR B 1 47 ? 2.908 6.344 -0.917 1 98.62 47 TYR B O 1
ATOM 1736 N N . GLN B 1 48 ? 1.777 7.922 -2.016 1 98.56 48 GLN B N 1
ATOM 1737 C CA . GLN B 1 48 ? 1.982 7.316 -3.33 1 98.56 48 GLN B CA 1
ATOM 1738 C C . GLN B 1 48 ? 3.467 7.242 -3.676 1 98.56 48 GLN B C 1
ATOM 1740 O O . GLN B 1 48 ? 3.93 6.25 -4.238 1 98.56 48 GLN B O 1
ATOM 1745 N N . GLU B 1 49 ? 4.18 8.266 -3.371 1 98.31 49 GLU B N 1
ATOM 1746 C CA . GLU B 1 49 ? 5.617 8.281 -3.637 1 98.31 49 GLU B CA 1
ATOM 1747 C C . GLU B 1 49 ? 6.332 7.18 -2.859 1 98.31 49 GLU B C 1
ATOM 1749 O O . GLU B 1 49 ? 7.207 6.496 -3.4 1 98.31 49 GLU B O 1
ATOM 1754 N N . GLU B 1 50 ? 5.949 7.035 -1.536 1 98.62 50 GLU B N 1
ATOM 1755 C CA . GLU B 1 50 ? 6.594 6 -0.734 1 98.62 50 GLU B CA 1
ATOM 1756 C C . GLU B 1 50 ? 6.27 4.609 -1.266 1 98.62 50 GLU B C 1
ATOM 1758 O O . GLU B 1 50 ? 7.102 3.699 -1.186 1 98.62 50 GLU B O 1
ATOM 1763 N N . VAL B 1 51 ? 5.062 4.41 -1.759 1 98.62 51 VAL B N 1
ATOM 1764 C CA . VAL B 1 51 ? 4.719 3.141 -2.389 1 98.62 51 VAL B CA 1
ATOM 1765 C C . VAL B 1 51 ? 5.621 2.902 -3.598 1 98.62 51 VAL B C 1
ATOM 1767 O O . VAL B 1 51 ? 6.125 1.793 -3.793 1 98.62 51 VAL B O 1
ATOM 1770 N N . ALA B 1 52 ? 5.836 3.959 -4.383 1 98.44 52 ALA B N 1
ATOM 1771 C CA . ALA B 1 52 ? 6.73 3.848 -5.531 1 98.44 52 ALA B CA 1
ATOM 1772 C C . ALA B 1 52 ? 8.141 3.465 -5.094 1 98.44 52 ALA B C 1
ATOM 1774 O O . ALA B 1 52 ? 8.805 2.652 -5.746 1 98.44 52 ALA B O 1
ATOM 1775 N N . HIS B 1 53 ? 8.648 4.062 -3.996 1 98.69 53 HIS B N 1
ATOM 1776 C CA . HIS B 1 53 ? 9.945 3.699 -3.441 1 98.69 53 HIS B CA 1
ATOM 1777 C C . HIS B 1 53 ? 10 2.215 -3.094 1 98.69 53 HIS B C 1
ATOM 1779 O O . HIS B 1 53 ? 10.969 1.529 -3.432 1 98.69 53 HIS B O 1
ATOM 1785 N N . ALA B 1 54 ? 8.961 1.722 -2.447 1 98.69 54 ALA B N 1
ATOM 1786 C CA . ALA B 1 54 ? 8.891 0.321 -2.043 1 98.69 54 ALA B CA 1
ATOM 1787 C C . ALA B 1 54 ? 8.898 -0.604 -3.258 1 98.69 54 ALA B C 1
ATOM 1789 O O . ALA B 1 54 ? 9.648 -1.582 -3.291 1 98.69 54 ALA B O 1
ATOM 1790 N N . MET B 1 55 ? 8.125 -0.228 -4.25 1 98.38 55 MET B N 1
ATOM 1791 C CA . MET B 1 55 ? 7.969 -1.097 -5.41 1 98.38 55 MET B CA 1
ATOM 1792 C C . MET B 1 55 ? 9.242 -1.121 -6.25 1 98.38 55 MET B C 1
ATOM 1794 O O . MET B 1 55 ? 9.578 -2.146 -6.848 1 98.38 55 MET B O 1
ATOM 1798 N N . LYS B 1 56 ? 9.953 0.011 -6.312 1 98.31 56 LYS B N 1
ATOM 1799 C CA . LYS B 1 56 ? 11.266 0.009 -6.961 1 98.31 56 LYS B CA 1
ATOM 1800 C C . LYS B 1 56 ? 12.203 -0.99 -6.293 1 98.31 56 LYS B C 1
ATOM 1802 O O . LYS B 1 56 ? 12.898 -1.749 -6.973 1 98.31 56 LYS B O 1
ATOM 1807 N N . LEU B 1 57 ? 12.195 -0.973 -5.02 1 98.44 57 LEU B N 1
ATOM 1808 C CA . LEU B 1 57 ? 13.055 -1.882 -4.27 1 98.44 57 LEU B CA 1
ATOM 1809 C C . LEU B 1 57 ? 12.586 -3.324 -4.422 1 98.44 57 LEU B C 1
ATOM 1811 O O . LEU B 1 57 ? 13.398 -4.238 -4.555 1 98.44 57 LEU B O 1
ATOM 1815 N N . PHE B 1 58 ? 11.336 -3.527 -4.434 1 98.44 58 PHE B N 1
ATOM 1816 C CA . PHE B 1 58 ? 10.742 -4.844 -4.633 1 98.44 58 PHE B CA 1
ATOM 1817 C C . PHE B 1 58 ? 11.211 -5.457 -5.945 1 98.44 58 PHE B C 1
ATOM 1819 O O . PHE B 1 58 ? 11.672 -6.598 -5.977 1 98.44 58 PHE B O 1
ATOM 1826 N N . LYS B 1 59 ? 11.125 -4.672 -6.965 1 97.38 59 LYS B N 1
ATOM 1827 C CA . LYS B 1 59 ? 11.539 -5.141 -8.281 1 97.38 59 LYS B CA 1
ATOM 1828 C C . LYS B 1 59 ? 13.039 -5.434 -8.312 1 97.38 59 LYS B C 1
ATOM 1830 O O . LYS B 1 59 ? 13.477 -6.391 -8.953 1 97.38 59 LYS B O 1
ATOM 1835 N N . TYR B 1 60 ? 13.852 -4.641 -7.645 1 97.94 60 TYR B N 1
ATOM 1836 C CA . TYR B 1 60 ? 15.289 -4.879 -7.574 1 97.94 60 TYR B CA 1
ATOM 1837 C C . TYR B 1 60 ? 15.586 -6.219 -6.91 1 97.94 60 TYR B C 1
ATOM 1839 O O . TYR B 1 60 ? 16.422 -6.984 -7.398 1 97.94 60 TYR B O 1
ATOM 1847 N N . LEU B 1 61 ? 14.891 -6.438 -5.789 1 97.38 61 LEU B N 1
ATOM 1848 C CA . LEU B 1 61 ? 15.07 -7.691 -5.062 1 97.38 61 LEU B CA 1
ATOM 1849 C C . LEU B 1 61 ? 14.711 -8.883 -5.941 1 97.38 61 LEU B C 1
ATOM 1851 O O . LEU B 1 61 ? 15.422 -9.891 -5.961 1 97.38 61 LEU B O 1
ATOM 1855 N N . GLU B 1 62 ? 13.641 -8.719 -6.66 1 95.19 62 GLU B N 1
ATOM 1856 C CA . GLU B 1 62 ? 13.227 -9.766 -7.586 1 95.19 62 GLU B CA 1
ATOM 1857 C C . GLU B 1 62 ? 14.289 -10.016 -8.648 1 95.19 62 GLU B C 1
ATOM 1859 O O . GLU B 1 62 ? 14.648 -11.164 -8.922 1 95.19 62 GLU B O 1
ATOM 1864 N N . ASN B 1 63 ? 14.781 -8.938 -9.188 1 95.25 63 ASN B N 1
ATOM 1865 C CA . ASN B 1 63 ? 15.789 -9.039 -10.234 1 95.25 63 ASN B CA 1
ATOM 1866 C C . ASN B 1 63 ? 17.062 -9.688 -9.719 1 95.25 63 ASN B C 1
ATOM 1868 O O . ASN B 1 63 ? 17.781 -10.344 -10.484 1 95.25 63 ASN B O 1
ATOM 1872 N N . GLN B 1 64 ? 17.328 -9.516 -8.438 1 95.69 64 GLN B N 1
ATOM 1873 C CA . GLN B 1 64 ? 18.5 -10.109 -7.812 1 95.69 64 GLN B CA 1
ATOM 1874 C C . GLN B 1 64 ? 18.203 -11.523 -7.312 1 95.69 64 GLN B C 1
ATOM 1876 O O . GLN B 1 64 ? 19.016 -12.117 -6.605 1 95.69 64 GLN B O 1
ATOM 1881 N N . GLU B 1 65 ? 16.969 -12.008 -7.578 1 92.5 65 GLU B N 1
ATOM 1882 C CA . GLU B 1 65 ? 16.531 -13.367 -7.266 1 92.5 65 GLU B CA 1
ATOM 1883 C C . GLU B 1 65 ? 16.531 -13.617 -5.762 1 92.5 65 GLU B C 1
ATOM 1885 O O . GLU B 1 65 ? 16.875 -14.711 -5.305 1 92.5 65 GLU B O 1
ATOM 1890 N N . VAL B 1 66 ? 16.312 -12.562 -5.051 1 92.62 66 VAL B N 1
ATOM 1891 C CA . VAL B 1 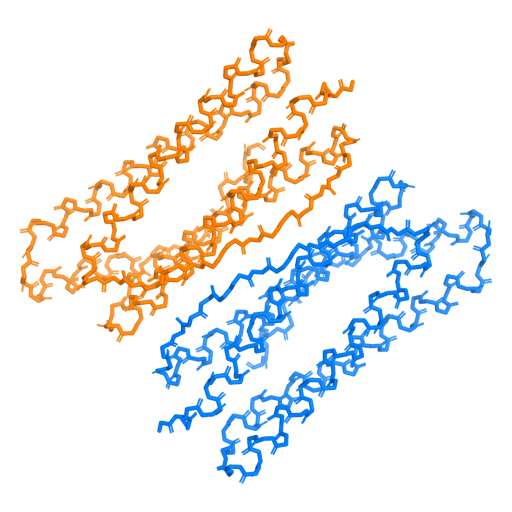66 ? 16.156 -12.672 -3.602 1 92.62 66 VAL B CA 1
ATOM 1892 C C . VAL B 1 66 ? 14.789 -13.25 -3.264 1 92.62 66 VAL B C 1
ATOM 1894 O O . VAL B 1 66 ? 13.789 -12.898 -3.891 1 92.62 66 VAL B O 1
ATOM 1897 N N . HIS B 1 67 ? 14.781 -14.203 -2.32 1 89.5 67 HIS B N 1
ATOM 1898 C CA . HIS B 1 67 ? 13.508 -14.602 -1.721 1 89.5 67 HIS B CA 1
ATOM 1899 C C . HIS B 1 67 ? 12.922 -13.477 -0.878 1 89.5 67 HIS B C 1
ATOM 1901 O O . HIS B 1 67 ? 13.359 -13.242 0.251 1 89.5 67 HIS B O 1
ATOM 1907 N N . VAL B 1 68 ? 11.953 -12.852 -1.438 1 93.44 68 VAL B N 1
ATOM 1908 C CA . VAL B 1 68 ? 11.398 -11.672 -0.79 1 93.44 68 VAL B CA 1
ATOM 1909 C C . VAL B 1 68 ? 10.414 -12.094 0.297 1 93.44 68 VAL B C 1
ATOM 1911 O O . VAL B 1 68 ? 9.5 -12.883 0.043 1 93.44 68 VAL B O 1
ATOM 1914 N N . THR B 1 69 ? 10.641 -11.688 1.512 1 94.69 69 THR B N 1
ATOM 1915 C CA . THR B 1 69 ? 9.664 -11.781 2.592 1 94.69 69 THR B CA 1
ATOM 1916 C C . THR B 1 69 ? 9 -10.43 2.834 1 94.69 69 THR B C 1
ATOM 1918 O O . THR B 1 69 ? 9.531 -9.391 2.438 1 94.69 69 THR B O 1
ATOM 1921 N N . LEU B 1 70 ? 7.797 -10.5 3.328 1 97.44 70 LEU B N 1
ATOM 1922 C CA . LEU B 1 70 ? 7.031 -9.289 3.609 1 97.44 70 LEU B CA 1
ATOM 1923 C C . LEU B 1 70 ? 6.605 -9.25 5.074 1 97.44 70 LEU B C 1
ATOM 1925 O O . LEU B 1 70 ? 5.48 -9.617 5.406 1 97.44 70 LEU B O 1
ATOM 1929 N N . PRO B 1 71 ? 7.523 -8.719 5.938 1 97.44 71 PRO B N 1
ATOM 1930 C CA . PRO B 1 71 ? 7.199 -8.633 7.367 1 97.44 71 PRO B CA 1
ATOM 1931 C C . PRO B 1 71 ? 6.035 -7.688 7.652 1 97.44 71 PRO B C 1
ATOM 1933 O O . PRO B 1 71 ? 5.656 -6.891 6.789 1 97.44 71 PRO B O 1
ATOM 1936 N N . LYS B 1 72 ? 5.562 -7.855 8.852 1 98.31 72 LYS B N 1
ATOM 1937 C CA . LYS B 1 72 ? 4.422 -7.027 9.234 1 98.31 72 LYS B CA 1
ATOM 1938 C C . LYS B 1 72 ? 4.754 -5.543 9.109 1 98.31 72 LYS B C 1
ATOM 1940 O O . LYS B 1 72 ? 5.898 -5.137 9.32 1 98.31 72 LYS B O 1
ATOM 1945 N N . ILE B 1 73 ? 3.793 -4.777 8.711 1 98.38 73 ILE B N 1
ATOM 1946 C CA . ILE B 1 73 ? 3.867 -3.32 8.742 1 98.38 73 ILE B CA 1
ATOM 1947 C C . ILE B 1 73 ? 3.232 -2.799 10.031 1 98.38 73 ILE B C 1
ATOM 1949 O O . ILE B 1 73 ? 2.064 -3.08 10.312 1 98.38 73 ILE B O 1
ATOM 1953 N N . GLU B 1 74 ? 3.986 -2.08 10.82 1 97.88 74 GLU B N 1
ATOM 1954 C CA . GLU B 1 74 ? 3.496 -1.587 12.109 1 97.88 74 GLU B CA 1
ATOM 1955 C C . GLU B 1 74 ? 2.383 -0.562 11.914 1 97.88 74 GLU B C 1
ATOM 1957 O O . GLU B 1 74 ? 2.279 0.061 10.859 1 97.88 74 GLU B O 1
ATOM 1962 N N . GLU B 1 75 ? 1.582 -0.43 12.914 1 97.5 75 GLU B N 1
ATOM 1963 C CA . GLU B 1 75 ? 0.49 0.537 12.883 1 97.5 75 GLU B CA 1
ATOM 1964 C C . GLU B 1 75 ? 1.014 1.953 12.656 1 97.5 75 GLU B C 1
ATOM 1966 O O . GLU B 1 75 ? 2.105 2.295 13.117 1 97.5 75 GLU B O 1
ATOM 1971 N N . ALA B 1 76 ? 0.273 2.705 11.867 1 94.38 76 ALA B N 1
ATOM 1972 C CA . ALA B 1 76 ? 0.564 4.129 11.742 1 94.38 76 ALA B CA 1
ATOM 1973 C C . ALA B 1 76 ? -0.094 4.926 12.867 1 94.38 76 ALA B C 1
ATOM 1975 O O . ALA B 1 76 ? -1.322 4.965 12.969 1 94.38 76 ALA B O 1
ATOM 1976 N N . ASN B 1 77 ? 0.667 5.5 13.711 1 86.75 77 ASN B N 1
ATOM 1977 C CA . ASN B 1 77 ? 0.121 6.324 14.781 1 86.75 77 ASN B CA 1
ATOM 1978 C C . ASN B 1 77 ? -0.387 7.664 14.266 1 86.75 77 ASN B C 1
ATOM 1980 O O . ASN B 1 77 ? 0.375 8.438 13.68 1 86.75 77 ASN B O 1
ATOM 1984 N N . VAL B 1 78 ? -1.671 7.859 14.406 1 83.81 78 VAL B N 1
ATOM 1985 C CA . VAL B 1 78 ? -2.307 9.078 13.914 1 83.81 78 VAL B CA 1
ATOM 1986 C C . VAL B 1 78 ? -2.557 10.039 15.07 1 83.81 78 VAL B C 1
ATOM 1988 O O . VAL B 1 78 ? -3.578 10.727 15.102 1 83.81 78 VAL B O 1
ATOM 1991 N N . ASP B 1 79 ? -1.701 10.133 16.031 1 87 79 ASP B N 1
ATOM 1992 C CA . ASP B 1 79 ? -1.819 11.062 17.156 1 87 79 ASP B CA 1
ATOM 1993 C C . ASP B 1 79 ? -0.976 12.312 16.922 1 87 79 ASP B C 1
ATOM 1995 O O . ASP B 1 79 ? 0.211 12.336 17.25 1 87 79 ASP B O 1
ATOM 1999 N N . PHE B 1 80 ? -1.648 13.406 16.25 1 95.06 80 PHE B N 1
ATOM 2000 C CA . PHE B 1 80 ? -0.964 14.656 15.945 1 95.06 80 PHE B CA 1
ATOM 2001 C C . PHE B 1 80 ? -1.617 15.828 16.672 1 95.06 80 PHE B C 1
ATOM 2003 O O . PHE B 1 80 ? -2.824 15.812 16.922 1 95.06 80 PHE B O 1
ATOM 2010 N N . LYS B 1 81 ? -0.846 16.75 17.016 1 95.75 81 LYS B N 1
ATOM 2011 C CA . LYS B 1 81 ? -1.333 17.875 17.797 1 95.75 81 LYS B CA 1
ATOM 2012 C C . LYS B 1 81 ? -1.769 19.031 16.906 1 95.75 81 LYS B C 1
ATOM 2014 O O . LYS B 1 81 ? -2.594 19.859 17.297 1 95.75 81 LYS B O 1
ATOM 2019 N N . SER B 1 82 ? -1.113 19.219 15.805 1 96.69 82 SER B N 1
ATOM 2020 C CA . SER B 1 82 ? -1.345 20.266 14.828 1 96.69 82 SER B CA 1
ATOM 2021 C C . SER B 1 82 ? -0.754 19.906 13.469 1 96.69 82 SER B C 1
ATOM 2023 O O . SER B 1 82 ? -0.043 18.906 13.344 1 96.69 82 SER B O 1
ATOM 2025 N N . ILE B 1 83 ? -1.125 20.719 12.516 1 97.69 83 ILE B N 1
ATOM 2026 C CA . ILE B 1 83 ? -0.562 20.453 11.195 1 97.69 83 ILE B CA 1
ATOM 2027 C C . ILE B 1 83 ? 0.949 20.672 11.227 1 97.69 83 ILE B C 1
ATOM 2029 O O . ILE B 1 83 ? 1.699 19.953 10.562 1 97.69 83 ILE B O 1
ATOM 2033 N N . LEU B 1 84 ? 1.387 21.688 11.977 1 98.44 84 LEU B N 1
ATOM 2034 C CA . LEU B 1 84 ? 2.822 21.891 12.141 1 98.44 84 LEU B CA 1
ATOM 2035 C C . LEU B 1 84 ? 3.475 20.672 12.789 1 98.44 84 LEU B C 1
ATOM 2037 O O . LEU B 1 84 ? 4.523 20.203 12.328 1 98.44 84 LEU B O 1
ATOM 2041 N N . ASP B 1 85 ? 2.875 20.172 13.852 1 98.38 85 ASP B N 1
ATOM 2042 C CA . ASP B 1 85 ? 3.369 18.953 14.508 1 98.38 85 ASP B CA 1
ATOM 2043 C C . ASP B 1 85 ? 3.445 17.797 13.523 1 98.38 85 ASP B C 1
ATOM 2045 O O . ASP B 1 85 ? 4.402 17.016 13.547 1 98.38 85 ASP B O 1
ATOM 2049 N N . THR B 1 86 ? 2.449 17.656 12.664 1 98.31 86 THR B N 1
ATOM 2050 C CA . THR B 1 86 ? 2.381 16.594 11.672 1 98.31 86 THR B CA 1
ATOM 2051 C C . THR B 1 86 ? 3.566 16.656 10.719 1 98.31 86 THR B C 1
ATOM 2053 O O . THR B 1 86 ? 4.262 15.664 10.5 1 98.31 86 THR B O 1
ATOM 2056 N N . PHE B 1 87 ? 3.834 17.859 10.195 1 98.81 87 PHE B N 1
ATOM 2057 C CA . PHE B 1 87 ? 4.934 18.016 9.25 1 98.81 87 PHE B CA 1
ATOM 2058 C C . PHE B 1 87 ? 6.277 17.828 9.945 1 98.81 87 PHE B C 1
ATOM 2060 O O . PHE B 1 87 ? 7.223 17.312 9.344 1 98.81 87 PHE B O 1
ATOM 2067 N N . LYS B 1 88 ? 6.395 18.219 11.172 1 98.62 88 LYS B N 1
ATOM 2068 C CA . LYS B 1 88 ? 7.629 18 11.922 1 98.62 88 LYS B CA 1
ATOM 2069 C C . LYS B 1 88 ? 7.891 16.516 12.125 1 98.62 88 LYS B C 1
ATOM 2071 O O . LYS B 1 88 ? 9.031 16.062 12.016 1 98.62 88 LYS B O 1
ATOM 2076 N N . LYS B 1 89 ? 6.875 15.789 12.445 1 98.44 89 LYS B N 1
ATOM 2077 C CA . LYS B 1 89 ? 7.016 14.344 12.609 1 98.44 89 LYS B CA 1
ATOM 2078 C C . LYS B 1 89 ? 7.363 13.672 11.281 1 98.44 89 LYS B C 1
ATOM 2080 O O . LYS B 1 89 ? 8.133 12.711 11.25 1 98.44 89 LYS B O 1
ATOM 2085 N N . ALA B 1 90 ? 6.727 14.172 10.188 1 98.5 90 ALA B N 1
ATOM 2086 C CA . ALA B 1 90 ? 7.09 13.68 8.859 1 98.5 90 ALA B CA 1
ATOM 2087 C C . ALA B 1 90 ? 8.578 13.891 8.586 1 98.5 90 ALA B C 1
ATOM 2089 O O . ALA B 1 90 ? 9.266 12.977 8.125 1 98.5 90 ALA B O 1
ATOM 2090 N N . LEU B 1 91 ? 9.078 15.094 8.883 1 98.62 91 LEU B N 1
ATOM 2091 C CA . LEU B 1 91 ? 10.492 15.391 8.672 1 98.62 91 LEU B CA 1
ATOM 2092 C C . LEU B 1 91 ? 11.375 14.477 9.516 1 98.62 91 LEU B C 1
ATOM 2094 O O . LEU B 1 91 ? 12.367 13.945 9.023 1 98.62 91 LEU B O 1
ATOM 2098 N N . ALA B 1 92 ? 11.016 14.312 10.773 1 98.19 92 ALA B N 1
ATOM 2099 C CA . ALA B 1 92 ? 11.781 13.43 11.648 1 98.19 92 ALA B CA 1
ATOM 2100 C C . ALA B 1 92 ? 11.836 12.016 11.078 1 98.19 92 ALA B C 1
ATOM 2102 O O . ALA B 1 92 ? 12.883 11.367 11.117 1 98.19 92 ALA B O 1
ATOM 2103 N N . HIS B 1 93 ? 10.727 11.547 10.578 1 97.69 93 HIS B N 1
ATOM 2104 C CA . HIS B 1 93 ? 10.656 10.234 9.945 1 97.69 93 HIS B CA 1
ATOM 2105 C C . HIS B 1 93 ? 11.586 10.148 8.742 1 97.69 93 HIS B C 1
ATOM 2107 O O . HIS B 1 93 ? 12.32 9.172 8.578 1 97.69 93 HIS B O 1
ATOM 2113 N N . GLU B 1 94 ? 11.547 11.188 7.883 1 98.31 94 GLU B N 1
ATOM 2114 C CA . GLU B 1 94 ? 12.383 11.195 6.691 1 98.31 94 GLU B CA 1
ATOM 2115 C C . GLU B 1 94 ? 13.867 11.203 7.062 1 98.31 94 GLU B C 1
ATOM 2117 O O . GLU B 1 94 ? 14.688 10.594 6.379 1 98.31 94 GLU B O 1
ATOM 2122 N N . ILE B 1 95 ? 14.234 11.961 8.117 1 98.5 95 ILE B N 1
ATOM 2123 C CA . ILE B 1 95 ? 15.617 12.016 8.578 1 98.5 95 ILE B CA 1
ATOM 2124 C C . ILE B 1 95 ? 16.062 10.617 9.008 1 98.5 95 ILE B C 1
ATOM 2126 O O . ILE B 1 95 ? 17.172 10.195 8.688 1 98.5 95 ILE B O 1
ATOM 2130 N N . LYS B 1 96 ? 15.203 9.922 9.688 1 98.12 96 LYS B N 1
ATOM 2131 C CA . LYS B 1 96 ? 15.5 8.539 10.062 1 98.12 96 LYS B CA 1
ATOM 2132 C C . LYS B 1 96 ? 15.688 7.66 8.836 1 98.12 96 LYS B C 1
ATOM 2134 O O . LYS B 1 96 ? 16.594 6.824 8.789 1 98.12 96 LYS B O 1
ATOM 2139 N N . MET B 1 97 ? 14.781 7.848 7.848 1 97.94 97 MET B N 1
ATOM 2140 C CA . MET B 1 97 ? 14.883 7.09 6.605 1 97.94 97 MET B CA 1
ATOM 2141 C C . MET B 1 97 ? 16.219 7.352 5.914 1 97.94 97 MET B C 1
ATOM 2143 O O . MET B 1 97 ? 16.844 6.426 5.402 1 97.94 97 MET B O 1
ATOM 2147 N N . SER B 1 98 ? 16.656 8.633 5.891 1 98.44 98 SER B N 1
ATOM 2148 C CA . SER B 1 98 ? 17.953 8.992 5.316 1 98.44 98 SER B CA 1
ATOM 2149 C C . SER B 1 98 ? 19.094 8.266 6.027 1 98.44 98 SER B C 1
ATOM 2151 O O . SER B 1 98 ? 19.984 7.715 5.379 1 98.44 98 SER B O 1
ATOM 2153 N N . ALA B 1 99 ? 19.062 8.25 7.344 1 98.44 99 ALA B N 1
ATOM 2154 C CA . ALA B 1 99 ? 20.094 7.574 8.133 1 98.44 99 ALA B CA 1
ATOM 2155 C C . ALA B 1 99 ? 20.141 6.082 7.805 1 98.44 99 ALA B C 1
ATOM 2157 O O . ALA B 1 99 ? 21.219 5.504 7.66 1 98.44 99 ALA B O 1
ATOM 2158 N N . ASN B 1 100 ? 18.969 5.477 7.719 1 98.06 100 ASN B N 1
ATOM 2159 C CA . ASN B 1 100 ? 18.891 4.062 7.375 1 98.06 100 ASN B CA 1
ATOM 2160 C C . ASN B 1 100 ? 19.516 3.775 6.012 1 98.06 100 ASN B C 1
ATOM 2162 O O . ASN B 1 100 ? 20.25 2.805 5.859 1 98.06 100 ASN B O 1
ATOM 2166 N N . LEU B 1 101 ? 19.172 4.582 5.02 1 98.56 101 LEU B N 1
ATOM 2167 C CA . LEU B 1 101 ? 19.688 4.395 3.666 1 98.56 101 LEU B CA 1
ATOM 2168 C C . LEU B 1 101 ? 21.203 4.586 3.619 1 98.56 101 LEU B C 1
ATOM 2170 O O . LEU B 1 101 ? 21.891 3.896 2.867 1 98.56 101 LEU B O 1
ATOM 2174 N N . ASN B 1 102 ? 21.688 5.559 4.398 1 98.31 102 ASN B N 1
ATOM 2175 C CA . ASN B 1 102 ? 23.125 5.742 4.5 1 98.31 102 ASN B CA 1
ATOM 2176 C C . ASN B 1 102 ? 23.812 4.52 5.102 1 98.31 102 ASN B C 1
ATOM 2178 O O . ASN B 1 102 ? 24.844 4.066 4.598 1 98.31 102 ASN B O 1
ATOM 2182 N N . GLU B 1 103 ? 23.219 4.012 6.168 1 98.38 103 GLU B N 1
ATOM 2183 C CA . GLU B 1 103 ? 23.75 2.801 6.781 1 98.38 103 GLU B CA 1
ATOM 2184 C C . GLU B 1 103 ? 23.75 1.635 5.797 1 98.38 103 GLU B C 1
ATOM 2186 O O . GLU B 1 103 ? 24.703 0.85 5.75 1 98.38 103 GLU B O 1
ATOM 2191 N N . LEU B 1 104 ? 22.688 1.515 5.062 1 98.44 104 LEU B N 1
ATOM 2192 C CA . LEU B 1 104 ? 22.562 0.466 4.055 1 98.44 104 LEU B CA 1
ATOM 2193 C C . LEU B 1 104 ? 23.609 0.644 2.957 1 98.44 104 LEU B C 1
ATOM 2195 O O . LEU B 1 104 ? 24.188 -0.336 2.477 1 98.44 104 LEU B O 1
ATOM 2199 N N . SER B 1 105 ? 23.828 1.871 2.543 1 98.44 105 SER B N 1
ATOM 2200 C CA . SER B 1 105 ? 24.859 2.174 1.566 1 98.44 105 SER B CA 1
ATOM 2201 C C . SER B 1 105 ? 26.234 1.768 2.08 1 98.44 105 SER B C 1
ATOM 2203 O O . SER B 1 105 ? 27.031 1.159 1.353 1 98.44 105 SER B O 1
ATOM 2205 N N . ASP B 1 106 ? 26.547 2.062 3.334 1 98.56 106 ASP B N 1
ATOM 2206 C CA . ASP B 1 106 ? 27.812 1.666 3.936 1 98.56 106 ASP B CA 1
ATOM 2207 C C . ASP B 1 106 ? 27.969 0.147 3.93 1 98.56 106 ASP B C 1
ATOM 2209 O O . ASP B 1 106 ? 29.047 -0.367 3.623 1 98.56 106 ASP B O 1
ATOM 2213 N N . LEU B 1 107 ? 26.891 -0.538 4.312 1 98.44 107 LEU B N 1
ATOM 2214 C CA . LEU B 1 107 ? 26.906 -1.996 4.359 1 98.44 107 LEU B CA 1
ATOM 2215 C C . LEU B 1 107 ? 27.234 -2.582 2.99 1 98.44 107 LEU B C 1
ATOM 2217 O O . LEU B 1 107 ? 28.031 -3.523 2.891 1 98.44 107 LEU B O 1
ATOM 2221 N N . THR B 1 108 ? 26.625 -2.039 1.913 1 98.19 108 THR B N 1
ATOM 2222 C CA . THR B 1 108 ? 26.844 -2.564 0.569 1 98.19 108 THR B CA 1
ATOM 2223 C C . THR B 1 108 ? 28.25 -2.256 0.088 1 98.19 108 THR B C 1
ATOM 2225 O O . THR B 1 108 ? 28.875 -3.082 -0.577 1 98.19 108 THR B O 1
ATOM 2228 N N . MET B 1 109 ? 28.734 -1.033 0.462 1 97.38 109 MET B N 1
ATOM 2229 C CA . MET B 1 109 ? 30.109 -0.662 0.107 1 97.38 109 MET B CA 1
ATOM 2230 C C . MET B 1 109 ? 31.109 -1.561 0.814 1 97.38 109 MET B C 1
ATOM 2232 O O . MET B 1 109 ? 32.062 -2.043 0.195 1 97.38 109 MET B O 1
ATOM 2236 N N . LYS B 1 110 ? 30.906 -1.819 2.035 1 97.75 110 LYS B N 1
ATOM 2237 C CA . LYS B 1 110 ? 31.766 -2.689 2.828 1 97.75 110 LYS B CA 1
ATOM 2238 C C . LYS B 1 110 ? 31.844 -4.09 2.225 1 97.75 110 LYS B C 1
ATOM 2240 O O . LYS B 1 110 ? 32.875 -4.734 2.266 1 97.75 110 LYS B O 1
ATOM 2245 N N . ASN B 1 111 ? 30.766 -4.516 1.624 1 97.69 111 ASN B N 1
ATOM 2246 C CA . ASN B 1 111 ? 30.672 -5.852 1.043 1 97.69 111 ASN B CA 1
ATOM 2247 C C . ASN B 1 111 ? 31.047 -5.844 -0.438 1 97.69 111 ASN B C 1
ATOM 2249 O O . ASN B 1 111 ? 30.875 -6.852 -1.128 1 97.69 111 ASN B O 1
ATOM 2253 N N . LYS B 1 112 ? 31.438 -4.746 -0.972 1 97.38 112 LYS B N 1
ATOM 2254 C CA . LYS B 1 112 ? 31.859 -4.551 -2.357 1 97.38 112 LYS B CA 1
ATOM 2255 C C . LYS B 1 112 ? 30.734 -4.902 -3.324 1 97.38 112 LYS B C 1
ATOM 2257 O O . LYS B 1 112 ? 30.984 -5.422 -4.414 1 97.38 112 LYS B O 1
ATOM 2262 N N . ASP B 1 113 ? 29.547 -4.77 -2.885 1 97.56 113 ASP B N 1
ATOM 2263 C CA . ASP B 1 113 ? 28.375 -4.906 -3.748 1 97.56 113 ASP B CA 1
ATOM 2264 C C . ASP B 1 113 ? 28.094 -3.609 -4.496 1 97.56 113 ASP B C 1
ATOM 2266 O O . ASP B 1 113 ? 27.219 -2.834 -4.098 1 97.56 113 ASP B O 1
ATOM 2270 N N . HIS B 1 114 ? 28.75 -3.396 -5.57 1 97.69 114 HIS B N 1
ATOM 2271 C CA . HIS B 1 114 ? 28.734 -2.129 -6.297 1 97.69 114 HIS B CA 1
ATOM 2272 C C . HIS B 1 114 ? 27.391 -1.905 -6.973 1 97.69 114 HIS B C 1
ATOM 2274 O O . HIS B 1 114 ? 26.922 -0.768 -7.078 1 97.69 114 HIS B O 1
ATOM 2280 N N . ALA B 1 115 ? 26.812 -2.959 -7.453 1 97.25 115 ALA B N 1
ATOM 2281 C CA . ALA B 1 115 ? 25.531 -2.826 -8.125 1 97.25 115 ALA B CA 1
ATOM 2282 C C . ALA B 1 115 ? 24.453 -2.305 -7.172 1 97.25 115 ALA B C 1
ATOM 2284 O O . ALA B 1 115 ? 23.734 -1.354 -7.488 1 97.25 115 ALA B O 1
ATOM 2285 N N . THR B 1 116 ? 24.344 -2.904 -5.961 1 98.25 116 THR B N 1
ATOM 2286 C CA . THR B 1 116 ? 23.375 -2.469 -4.965 1 98.25 116 THR B CA 1
ATOM 2287 C C . THR B 1 116 ? 23.703 -1.064 -4.465 1 98.25 116 THR B C 1
ATOM 2289 O O . THR B 1 116 ? 22.812 -0.238 -4.281 1 98.25 116 THR B O 1
ATOM 2292 N N . TYR B 1 117 ? 24.984 -0.817 -4.227 1 98.25 117 TYR B N 1
ATOM 2293 C CA . TYR B 1 117 ? 25.406 0.514 -3.807 1 98.25 117 TYR B CA 1
ATOM 2294 C C . TYR B 1 117 ? 24.938 1.571 -4.801 1 98.25 117 TYR B C 1
ATOM 2296 O O . TYR B 1 117 ? 24.375 2.596 -4.41 1 98.25 117 TYR B O 1
ATOM 2304 N N . ASN B 1 118 ? 25.125 1.313 -6.035 1 97.94 118 ASN B N 1
ATOM 2305 C CA . ASN B 1 118 ? 24.75 2.26 -7.078 1 97.94 118 ASN B CA 1
ATOM 2306 C C . ASN B 1 118 ? 23.234 2.502 -7.086 1 97.94 118 ASN B C 1
ATOM 2308 O O . ASN B 1 118 ? 22.797 3.645 -7.18 1 97.94 118 ASN B O 1
ATOM 2312 N N . MET B 1 119 ? 22.438 1.443 -6.969 1 97.94 119 MET B N 1
ATOM 2313 C CA . MET B 1 119 ? 20.984 1.561 -6.918 1 97.94 119 MET B CA 1
ATOM 2314 C C . MET B 1 119 ? 20.547 2.412 -5.73 1 97.94 119 MET B C 1
ATOM 2316 O O . MET B 1 119 ? 19.672 3.268 -5.863 1 97.94 119 MET B O 1
ATOM 2320 N N . LEU B 1 120 ? 21.203 2.271 -4.625 1 98.5 120 LEU B N 1
ATOM 2321 C CA . LEU B 1 120 ? 20.844 2.963 -3.395 1 98.5 120 LEU B CA 1
ATOM 2322 C C . LEU B 1 120 ? 21.125 4.457 -3.502 1 98.5 120 LEU B C 1
ATOM 2324 O O . LEU B 1 120 ? 20.516 5.266 -2.795 1 98.5 120 LEU B O 1
ATOM 2328 N N . GLN B 1 121 ? 22.016 4.887 -4.406 1 98.12 121 GLN B N 1
ATOM 2329 C CA . GLN B 1 121 ? 22.375 6.297 -4.512 1 98.12 121 GLN B CA 1
ATOM 2330 C C . GLN B 1 121 ? 21.203 7.121 -5.023 1 98.12 121 GLN B C 1
ATOM 2332 O O . GLN B 1 121 ? 21.062 8.297 -4.668 1 98.12 121 GLN B O 1
ATOM 2337 N N . TRP B 1 122 ? 20.359 6.52 -5.797 1 98.25 122 TRP B N 1
ATOM 2338 C CA . TRP B 1 122 ? 19.141 7.203 -6.195 1 98.25 122 TRP B CA 1
ATOM 2339 C C . TRP B 1 122 ? 18.297 7.582 -4.977 1 98.25 122 TRP B C 1
ATOM 2341 O O . TRP B 1 122 ? 17.812 8.711 -4.879 1 98.25 122 TRP B O 1
ATOM 2351 N N . TYR B 1 123 ? 18.188 6.605 -4.027 1 98.5 123 TYR B N 1
ATOM 2352 C CA . TYR B 1 123 ? 17.406 6.844 -2.812 1 98.5 123 TYR B CA 1
ATOM 2353 C C . TYR B 1 123 ? 18.047 7.949 -1.973 1 98.5 123 TYR B C 1
ATOM 2355 O O . TYR B 1 123 ? 17.344 8.812 -1.444 1 98.5 123 TYR B O 1
ATOM 2363 N N . VAL B 1 124 ? 19.344 7.859 -1.848 1 97.94 124 VAL B N 1
ATOM 2364 C CA . VAL B 1 124 ? 20.078 8.844 -1.049 1 97.94 124 VAL B CA 1
ATOM 2365 C C . VAL B 1 124 ? 19.859 10.242 -1.622 1 97.94 124 VAL B C 1
ATOM 2367 O O . VAL B 1 124 ? 19.562 11.18 -0.883 1 97.94 124 VAL B O 1
ATOM 2370 N N . THR B 1 125 ? 19.906 10.359 -2.93 1 97.5 125 THR B N 1
ATOM 2371 C CA . THR B 1 125 ? 19.703 11.641 -3.592 1 97.5 125 THR B CA 1
ATOM 2372 C C . THR B 1 125 ? 18.266 12.102 -3.439 1 97.5 125 THR B C 1
ATOM 2374 O O . THR B 1 125 ? 18 13.273 -3.16 1 97.5 125 THR B O 1
ATOM 2377 N N . GLU B 1 126 ? 17.359 11.164 -3.629 1 97.25 126 GLU B N 1
ATOM 2378 C CA . GLU B 1 126 ? 15.93 11.453 -3.494 1 97.25 126 GLU B CA 1
ATOM 2379 C C . GLU B 1 126 ? 15.602 11.953 -2.092 1 97.25 126 GLU B C 1
ATOM 2381 O O . GLU B 1 126 ? 14.773 12.852 -1.927 1 97.25 126 GLU B O 1
ATOM 2386 N N . GLN B 1 127 ? 16.297 11.383 -1.062 1 97.62 127 GLN B N 1
ATOM 2387 C CA . GLN B 1 127 ? 16.031 11.75 0.323 1 97.62 127 GLN B CA 1
ATOM 2388 C C . GLN B 1 127 ? 16.406 13.211 0.584 1 97.62 127 GLN B C 1
ATOM 2390 O O . GLN B 1 127 ? 15.766 13.883 1.396 1 97.62 127 GLN B O 1
ATOM 2395 N N . VAL B 1 128 ? 17.453 13.734 -0.15 1 96.56 128 VAL B N 1
ATOM 2396 C CA . VAL B 1 128 ? 17.844 15.133 -0.002 1 96.56 128 VAL B CA 1
ATOM 2397 C C . VAL B 1 128 ? 16.688 16.047 -0.414 1 96.56 128 VAL B C 1
ATOM 2399 O O . VAL B 1 128 ? 16.344 16.984 0.309 1 96.56 128 VAL B O 1
ATOM 2402 N N . GLU B 1 129 ? 16.062 15.734 -1.503 1 95.19 129 GLU B N 1
ATOM 2403 C CA . GLU B 1 129 ? 14.93 16.516 -2.01 1 95.19 129 GLU B CA 1
ATOM 2404 C C . GLU B 1 129 ? 13.719 16.406 -1.088 1 95.19 129 GLU B C 1
ATOM 2406 O O . GLU B 1 129 ? 13.031 17.391 -0.84 1 95.19 129 GLU B O 1
ATOM 2411 N N . GLU B 1 130 ? 13.453 15.227 -0.53 1 96.5 130 GLU B N 1
ATOM 2412 C CA . GLU B 1 130 ? 12.305 15.016 0.345 1 96.5 130 GLU B CA 1
ATOM 2413 C C . GLU B 1 130 ? 12.438 15.828 1.63 1 96.5 130 GLU B C 1
ATOM 2415 O O . GLU B 1 130 ? 11.484 16.5 2.047 1 96.5 130 GLU B O 1
ATOM 2420 N N . GLU B 1 131 ? 13.648 15.797 2.25 1 98.06 131 GLU B N 1
ATOM 2421 C CA . GLU B 1 131 ? 13.875 16.547 3.48 1 98.06 131 GLU B CA 1
ATOM 2422 C C . GLU B 1 131 ? 13.773 18.047 3.236 1 98.06 131 GLU B C 1
ATOM 2424 O O . GLU B 1 131 ? 13.164 18.766 4.027 1 98.06 131 GLU B O 1
ATOM 2429 N N . ALA B 1 132 ? 14.344 18.531 2.092 1 98.31 132 ALA B N 1
ATOM 2430 C CA . ALA B 1 132 ? 14.289 19.953 1.749 1 98.31 132 ALA B CA 1
ATOM 2431 C C . ALA B 1 132 ? 12.844 20.406 1.581 1 98.31 132 ALA B C 1
ATOM 2433 O O . ALA B 1 132 ? 12.477 21.5 2.039 1 98.31 132 ALA B O 1
ATOM 2434 N N . THR B 1 133 ? 12.07 19.578 0.922 1 98.06 133 THR B N 1
ATOM 2435 C CA . THR B 1 133 ? 10.664 19.891 0.68 1 98.06 133 THR B CA 1
ATOM 2436 C C . THR B 1 133 ? 9.906 20.047 1.998 1 98.06 133 THR B C 1
ATOM 2438 O O . THR B 1 133 ? 9.172 21.016 2.191 1 98.06 133 THR B O 1
ATOM 2441 N N . LEU B 1 134 ? 10.109 19.094 2.918 1 98.75 134 LEU B N 1
ATOM 2442 C CA . LEU B 1 134 ? 9.43 19.141 4.211 1 98.75 134 LEU B CA 1
ATOM 2443 C C . LEU B 1 134 ? 9.891 20.359 5.023 1 98.75 134 LEU B C 1
ATOM 2445 O O . LEU B 1 134 ? 9.078 21.031 5.656 1 98.75 134 LEU B O 1
ATOM 2449 N N . ASN B 1 135 ? 11.211 20.641 4.988 1 98.69 135 ASN B N 1
ATOM 2450 C CA . ASN B 1 135 ? 11.742 21.797 5.684 1 98.69 135 ASN B CA 1
ATOM 2451 C C . ASN B 1 135 ? 11.109 23.094 5.176 1 98.69 135 ASN B C 1
ATOM 2453 O O . ASN B 1 135 ? 10.75 23.969 5.969 1 98.69 135 ASN B O 1
ATOM 2457 N N . THR B 1 136 ? 10.969 23.188 3.914 1 98.69 136 THR B N 1
ATOM 2458 C CA . THR B 1 136 ? 10.375 24.375 3.305 1 98.69 136 THR B CA 1
ATOM 2459 C C . THR B 1 136 ? 8.938 24.562 3.773 1 98.69 136 THR B C 1
ATOM 2461 O O . THR B 1 136 ? 8.531 25.672 4.113 1 98.69 136 THR B O 1
ATOM 2464 N N . ILE B 1 137 ? 8.172 23.531 3.816 1 98.69 137 ILE B N 1
ATOM 2465 C CA . ILE B 1 137 ? 6.777 23.594 4.242 1 98.69 137 ILE B CA 1
ATOM 2466 C C . ILE B 1 137 ? 6.703 24 5.711 1 98.69 137 ILE B C 1
ATOM 2468 O O . ILE B 1 137 ? 5.91 24.859 6.086 1 98.69 137 ILE B O 1
ATOM 2472 N N . ILE B 1 138 ? 7.574 23.37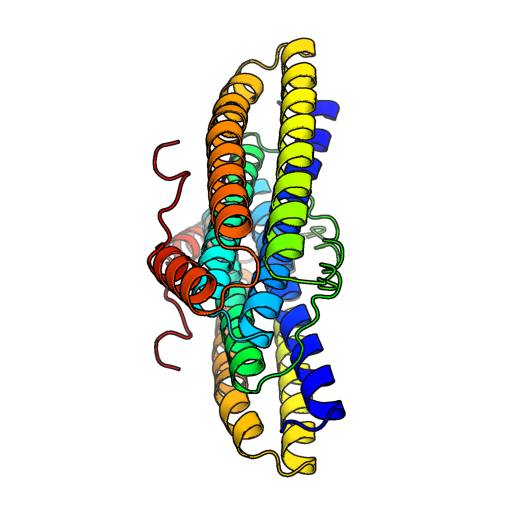5 6.523 1 98.75 138 ILE B N 1
ATOM 2473 C CA . ILE B 1 138 ? 7.613 23.672 7.949 1 98.75 138 ILE B CA 1
ATOM 2474 C C . ILE B 1 138 ? 7.941 25.156 8.156 1 98.75 138 ILE B C 1
ATOM 2476 O O . ILE B 1 138 ? 7.305 25.828 8.969 1 98.75 138 ILE B O 1
ATOM 2480 N N . ASP B 1 139 ? 8.875 25.656 7.383 1 98.62 139 ASP B N 1
ATOM 2481 C CA . ASP B 1 139 ? 9.266 27.062 7.488 1 98.62 139 ASP B CA 1
ATOM 2482 C C . ASP B 1 139 ? 8.102 27.984 7.133 1 98.62 139 ASP B C 1
ATOM 2484 O O . ASP B 1 139 ? 7.887 29 7.793 1 98.62 139 ASP B O 1
ATOM 2488 N N . LYS B 1 140 ? 7.391 27.672 6.086 1 98.44 140 LYS B N 1
ATOM 2489 C CA . LYS B 1 140 ? 6.227 28.469 5.695 1 98.44 140 LYS B CA 1
ATOM 2490 C C . LYS B 1 140 ? 5.18 28.484 6.805 1 98.44 140 LYS B C 1
ATOM 2492 O O . LYS B 1 140 ? 4.629 29.547 7.125 1 98.44 140 LYS B O 1
ATOM 2497 N N . ILE B 1 141 ? 4.902 27.312 7.41 1 98.56 141 ILE B N 1
ATOM 2498 C CA . ILE B 1 141 ? 3.887 27.203 8.445 1 98.56 141 ILE B CA 1
ATOM 2499 C C . ILE B 1 141 ? 4.32 28.016 9.672 1 98.56 141 ILE B C 1
ATOM 2501 O O . ILE B 1 141 ? 3.512 28.719 10.273 1 98.56 141 ILE B O 1
ATOM 2505 N N . LYS B 1 142 ? 5.57 27.938 10.008 1 98.19 142 LYS B N 1
ATOM 2506 C CA . LYS B 1 142 ? 6.105 28.688 11.133 1 98.19 142 LYS B CA 1
ATOM 2507 C C . LYS B 1 142 ? 5.984 30.203 10.891 1 98.19 142 LYS B C 1
ATOM 2509 O O . LYS B 1 142 ? 5.703 30.953 11.82 1 98.19 142 LYS B O 1
ATOM 2514 N N . LEU B 1 143 ? 6.223 30.516 9.695 1 97.94 143 LEU B N 1
ATOM 2515 C CA . LEU B 1 143 ? 6.191 31.938 9.328 1 97.94 143 LEU B CA 1
ATOM 2516 C C . LEU B 1 143 ? 4.805 32.531 9.562 1 97.94 143 LEU B C 1
ATOM 2518 O O . LEU B 1 143 ? 4.68 33.656 10.07 1 97.94 143 LEU B O 1
ATOM 2522 N N . VAL B 1 144 ? 3.766 31.766 9.273 1 96.69 144 VAL B N 1
ATOM 2523 C CA . VAL B 1 144 ? 2.416 32.312 9.359 1 96.69 144 VAL B CA 1
ATOM 2524 C C . VAL B 1 144 ? 1.873 32.125 10.773 1 96.69 144 VAL B C 1
ATOM 2526 O O . VAL B 1 144 ? 0.938 32.812 11.195 1 96.69 144 VAL B O 1
ATOM 2529 N N . GLY B 1 145 ? 2.393 31.109 11.461 1 91.94 145 GLY B N 1
ATOM 2530 C CA . GLY B 1 145 ? 1.966 30.844 12.82 1 91.94 145 GLY B CA 1
ATOM 2531 C C . GLY B 1 145 ? 0.504 30.453 12.93 1 91.94 145 GLY B C 1
ATOM 2532 O O . GLY B 1 145 ? 0.043 29.562 12.219 1 91.94 145 GLY B O 1
ATOM 2533 N N . ASP B 1 146 ? -0.236 31.156 13.797 1 88.5 146 ASP B N 1
ATOM 2534 C CA . ASP B 1 146 ? -1.631 30.812 14.055 1 88.5 146 ASP B CA 1
ATOM 2535 C C . ASP B 1 146 ? -2.572 31.672 13.203 1 88.5 146 ASP B C 1
ATOM 2537 O O . ASP B 1 146 ? -3.777 31.719 13.461 1 88.5 146 ASP B O 1
ATOM 2541 N N . ASP B 1 147 ? -2.018 32.312 12.195 1 93.75 147 ASP B N 1
ATOM 2542 C CA . ASP B 1 147 ? -2.838 33.094 11.273 1 93.75 147 ASP B CA 1
ATOM 2543 C C . ASP B 1 147 ? -3.672 32.188 10.375 1 93.75 147 ASP B C 1
ATOM 2545 O O . ASP B 1 147 ? -3.127 31.438 9.555 1 93.75 147 ASP B O 1
ATOM 2549 N N . GLY B 1 148 ? -4.941 32.312 10.445 1 94.69 148 GLY B N 1
ATOM 2550 C CA . GLY B 1 148 ? -5.848 31.453 9.688 1 94.69 148 GLY B CA 1
ATOM 2551 C C . GLY B 1 148 ? -5.738 31.641 8.188 1 94.69 148 GLY B C 1
ATOM 2552 O O . GLY B 1 148 ? -5.781 30.672 7.43 1 94.69 148 GLY B O 1
ATOM 2553 N N . TYR B 1 149 ? -5.648 32.875 7.836 1 96.19 149 TYR B N 1
ATOM 2554 C CA . TYR B 1 149 ? -5.531 33.156 6.41 1 96.19 149 TYR B CA 1
ATOM 2555 C C . TYR B 1 149 ? -4.223 32.625 5.852 1 96.19 149 TYR B C 1
ATOM 2557 O O . TYR B 1 149 ? -4.199 32.062 4.75 1 96.19 149 TYR B O 1
ATOM 2565 N N . GLY B 1 150 ? -3.172 32.844 6.551 1 97.44 150 GLY B N 1
ATOM 2566 C CA . GLY B 1 150 ? -1.884 32.281 6.145 1 97.44 150 GLY B CA 1
ATOM 2567 C C . GLY B 1 150 ? -1.878 30.781 6.027 1 97.44 150 GLY B C 1
ATOM 2568 O O . GLY B 1 150 ? -1.376 30.234 5.043 1 97.44 150 GLY B O 1
ATOM 2569 N N . LEU B 1 151 ? -2.441 30.141 7.016 1 97.5 151 LEU B N 1
ATOM 2570 C CA . LEU B 1 151 ? -2.512 28.688 6.992 1 97.5 151 LEU B CA 1
ATOM 2571 C C . LEU B 1 151 ? -3.377 28.203 5.836 1 97.5 151 LEU B C 1
ATOM 2573 O O . LEU B 1 151 ? -3.059 27.188 5.195 1 97.5 151 LEU B O 1
ATOM 2577 N N . TYR B 1 152 ? -4.422 28.922 5.602 1 98 152 TYR B N 1
ATOM 2578 C CA . TYR B 1 152 ? -5.301 28.594 4.492 1 98 152 TYR B CA 1
ATOM 2579 C C . TYR B 1 152 ? -4.566 28.688 3.16 1 98 152 TYR B C 1
ATOM 2581 O O . TYR B 1 152 ? -4.707 27.828 2.297 1 98 152 TYR B O 1
ATOM 2589 N N . ALA B 1 153 ? -3.803 29.719 3.029 1 98.25 153 ALA B N 1
ATOM 2590 C CA . ALA B 1 153 ? -3.045 29.922 1.797 1 98.25 153 ALA B CA 1
ATOM 2591 C C . ALA B 1 153 ? -2.039 28.797 1.578 1 98.25 153 ALA B C 1
ATOM 2593 O O . ALA B 1 153 ? -1.914 28.281 0.468 1 98.25 153 ALA B O 1
ATOM 2594 N N . ILE B 1 154 ? -1.367 28.453 2.611 1 98.5 154 ILE B N 1
ATOM 2595 C CA . ILE B 1 154 ? -0.404 27.359 2.539 1 98.5 154 ILE B CA 1
ATOM 2596 C C . ILE B 1 154 ? -1.122 26.062 2.182 1 98.5 154 ILE B C 1
ATOM 2598 O O . ILE B 1 154 ? -0.65 25.297 1.338 1 98.5 154 ILE B O 1
ATOM 2602 N N . ASP B 1 155 ? -2.23 25.844 2.811 1 98.56 155 ASP B N 1
ATOM 2603 C CA . ASP B 1 155 ? -3.016 24.641 2.559 1 98.56 155 ASP B CA 1
ATOM 2604 C C . ASP B 1 155 ? -3.438 24.562 1.094 1 98.56 155 ASP B C 1
ATOM 2606 O O . ASP B 1 155 ? -3.355 23.5 0.479 1 98.56 155 ASP B O 1
ATOM 2610 N N . GLN B 1 156 ? -3.832 25.672 0.517 1 98.56 156 GLN B N 1
ATOM 2611 C CA . GLN B 1 156 ? -4.223 25.719 -0.889 1 98.56 156 GLN B CA 1
ATOM 2612 C C . GLN B 1 156 ? -3.037 25.406 -1.798 1 98.56 156 GLN B C 1
ATOM 2614 O O . GLN B 1 156 ? -3.178 24.672 -2.777 1 98.56 156 GLN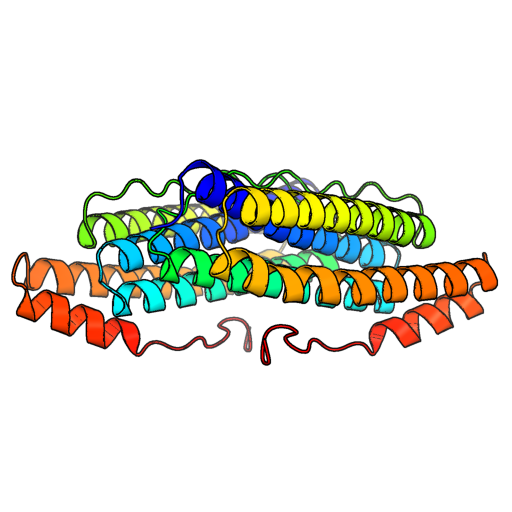 B O 1
ATOM 2619 N N . GLU B 1 157 ? -1.938 25.953 -1.428 1 98.56 157 GLU B N 1
ATOM 2620 C CA . GLU B 1 157 ? -0.724 25.688 -2.193 1 98.56 157 GLU B CA 1
ATOM 2621 C C . GLU B 1 157 ? -0.364 24.219 -2.168 1 98.56 157 GLU B C 1
ATOM 2623 O O . GLU B 1 157 ? -0.061 23.625 -3.209 1 98.56 157 GLU B O 1
ATOM 2628 N N . LEU B 1 158 ? -0.482 23.609 -1.048 1 98.69 158 LEU B N 1
ATOM 2629 C CA . LEU B 1 158 ? -0.135 22.203 -0.883 1 98.69 158 LEU B CA 1
ATOM 2630 C C . LEU B 1 158 ? -1.097 21.297 -1.661 1 98.69 158 LEU B C 1
ATOM 2632 O O . LEU B 1 158 ? -0.705 20.25 -2.156 1 98.69 158 LEU B O 1
ATOM 2636 N N . GLY B 1 159 ? -2.33 21.734 -1.825 1 98.56 159 GLY B N 1
ATOM 2637 C CA . GLY B 1 159 ? -3.363 20.969 -2.498 1 98.56 159 GLY B CA 1
ATOM 2638 C C . GLY B 1 159 ? -3.146 20.859 -3.996 1 98.56 159 GLY B C 1
ATOM 2639 O O . GLY B 1 159 ? -3.783 20.047 -4.66 1 98.56 159 GLY B O 1
ATOM 2640 N N . SER B 1 160 ? -2.207 21.641 -4.543 1 98 160 SER B N 1
ATOM 2641 C CA . SER B 1 160 ? -1.984 21.672 -5.984 1 98 160 SER B CA 1
ATOM 2642 C C . SER B 1 160 ? -0.989 20.594 -6.414 1 98 160 SER B C 1
ATOM 2644 O O . SER B 1 160 ? -0.82 20.344 -7.609 1 98 160 SER B O 1
ATOM 2646 N N . ARG B 1 161 ? -0.385 19.906 -5.434 1 96.5 161 ARG B N 1
ATOM 2647 C CA . ARG B 1 161 ? 0.597 18.875 -5.75 1 96.5 161 ARG B CA 1
ATOM 2648 C C . ARG B 1 161 ? -0.073 17.656 -6.375 1 96.5 161 ARG B C 1
ATOM 2650 O O . ARG B 1 161 ? -1.128 17.219 -5.91 1 96.5 161 ARG B O 1
ATOM 2657 N N . THR B 1 162 ? 0.499 17.109 -7.484 1 97.12 162 THR B N 1
ATOM 2658 C CA . THR B 1 162 ? 0.031 15.883 -8.125 1 97.12 162 THR B CA 1
ATOM 2659 C C . THR B 1 162 ? 1.125 14.82 -8.125 1 97.12 162 THR B C 1
ATOM 2661 O O . THR B 1 162 ? 2.312 15.141 -8.062 1 97.12 162 THR B O 1
ATOM 2664 N N . PHE B 1 163 ? 0.637 13.641 -8.156 1 97.25 163 PHE B N 1
ATOM 2665 C CA . PHE B 1 163 ? 1.59 12.531 -8.141 1 97.25 163 PHE B CA 1
ATOM 2666 C C . PHE B 1 163 ? 2.314 12.422 -9.477 1 97.25 163 PHE B C 1
ATOM 2668 O O . PHE B 1 163 ? 1.682 12.391 -10.531 1 97.25 163 PHE B O 1
ATOM 2675 N N . VAL B 1 164 ? 3.582 12.43 -9.406 1 94.75 164 VAL B N 1
ATOM 2676 C CA . VAL B 1 164 ? 4.496 12.055 -10.484 1 94.75 164 VAL B CA 1
ATOM 2677 C C . VAL B 1 164 ? 5.453 10.969 -9.992 1 94.75 164 VAL B C 1
ATOM 2679 O O . VAL B 1 164 ? 6.168 11.164 -9.008 1 94.75 164 VAL B O 1
ATOM 2682 N N . ASP B 1 165 ? 5.371 9.828 -10.602 1 95.44 165 ASP B N 1
ATOM 2683 C CA . ASP B 1 165 ? 6.195 8.711 -10.164 1 95.44 165 ASP B CA 1
ATOM 2684 C C . ASP B 1 165 ? 7.672 9.094 -10.133 1 95.44 165 ASP B C 1
ATOM 2686 O O . ASP B 1 165 ? 8.289 9.297 -11.18 1 95.44 165 ASP B O 1
ATOM 2690 N N . PRO B 1 166 ? 8.258 9.148 -8.992 1 93.88 166 PRO B N 1
ATOM 2691 C CA . PRO B 1 166 ? 9.648 9.578 -8.891 1 93.88 166 PRO B CA 1
ATOM 2692 C C . PRO B 1 166 ? 10.633 8.531 -9.422 1 93.88 166 PRO B C 1
ATOM 2694 O O . PRO B 1 166 ? 11.797 8.844 -9.664 1 93.88 166 PRO B O 1
ATOM 2697 N N . THR B 1 167 ? 10.141 7.34 -9.617 1 94.69 167 THR B N 1
ATOM 2698 C CA . THR B 1 167 ? 11.031 6.254 -10.008 1 94.69 167 THR B CA 1
ATOM 2699 C C . THR B 1 167 ? 10.992 6.035 -11.516 1 94.69 167 THR B C 1
ATOM 2701 O O . THR B 1 167 ? 11.703 5.176 -12.039 1 94.69 167 THR B O 1
ATOM 2704 N N . ALA B 1 168 ? 10.188 6.777 -12.242 1 87.88 168 ALA B N 1
ATOM 2705 C CA . ALA B 1 168 ? 9.977 6.555 -13.672 1 87.88 168 ALA B CA 1
ATOM 2706 C C . ALA B 1 168 ? 11.281 6.684 -14.445 1 87.88 168 ALA B C 1
ATOM 2708 O O . ALA B 1 168 ? 11.492 5.988 -15.445 1 87.88 168 ALA B O 1
ATOM 2709 N N . LYS B 1 169 ? 12.195 7.562 -13.922 1 78.06 169 LYS B N 1
ATOM 2710 C CA . LYS B 1 169 ? 13.445 7.789 -14.648 1 78.06 169 LYS B CA 1
ATOM 2711 C C . LYS B 1 169 ? 14.633 7.211 -13.883 1 78.06 169 LYS B C 1
ATOM 2713 O O . LYS B 1 169 ? 15.789 7.5 -14.211 1 78.06 169 LYS B O 1
ATOM 2718 N N . ALA B 1 170 ? 14.32 6.352 -13.023 1 75.31 170 ALA B N 1
ATOM 2719 C CA . ALA B 1 170 ? 15.398 5.867 -12.164 1 75.31 170 ALA B CA 1
ATOM 2720 C C . ALA B 1 170 ? 15.906 4.508 -12.641 1 75.31 170 ALA B C 1
ATOM 2722 O O . ALA B 1 170 ? 15.164 3.746 -13.266 1 75.31 170 ALA B O 1
#

InterPro domains:
  IPR001519 Ferritin [PTHR11431] (4-158)
  IPR008331 Ferritin/DPS domain [PF00210] (8-143)
  IPR009040 Ferritin-like diiron domain [PS50905] (1-145)
  IPR009078 Ferritin-like superfamily [SSF47240] (1-160)
  IPR012347 Ferritin-like [G3DSA:1.20.1260.10] (1-170)
  IPR041719 Ferritin, prokaryotic-type [cd01055] (3-158)

Sequence (340 aa):
MLKKEISDALVMQLNKEFQSSYIYLGMSAYASKIGLNGSSSWFLVQYQEEVAHAMKLFKYLENQEVHVTLPKIEEANVDFKSILDTFKKALAHEIKMSANLNELSDLTMKNKDHATYNMLQWYVTEQVEEEATLNTIIDKIKLVGDDGYGLYAIDQELGSRTFVDPTAKAMLKKEISDALVMQLNKEFQSSYIYLGMSAYASKIGLNGSSSWFLVQYQEEVAHAMKLFKYLENQEVHVTLPKIEEANVDFKSILDTFKKALAHEIKMSANLNELSDLTMKNKDHATYNMLQWYVTEQVEEEATLNTIIDKIKLVGDDGYGLYAIDQELGSRTFVDPTAKA

Organism: Arcobacter nitrofigilis (strain ATCC 33309 / DSM 7299 / CCUG 15893 / LMG 7604 / NCTC 12251 / CI) (NCBI:txid572480)

Solvent-accessible surface area (backbone atoms only — not comparable to full-atom values): 17803 Å² total; per-residue (Å²): 126,72,53,66,73,55,50,52,51,50,44,50,50,35,45,48,27,48,36,49,17,46,36,27,43,29,51,13,49,48,29,42,72,74,66,34,51,18,44,13,43,36,25,44,38,50,16,53,46,27,44,49,55,20,51,54,47,50,52,51,38,50,75,55,68,48,87,73,68,45,69,58,32,68,52,25,81,63,86,65,88,40,72,68,53,44,49,50,50,51,41,53,51,49,52,51,50,46,52,50,51,51,53,49,38,50,55,27,54,75,67,66,35,60,70,62,32,57,61,46,47,56,55,58,55,51,43,54,56,52,49,51,52,44,51,51,52,49,50,55,49,61,71,41,55,89,38,63,67,49,49,49,52,52,24,54,59,35,42,70,60,74,81,66,75,79,59,77,85,104,126,73,54,66,72,56,50,54,50,50,43,49,49,34,44,48,26,47,34,49,16,46,38,27,42,28,51,14,46,49,28,41,73,74,67,34,53,18,45,13,44,34,25,42,38,50,17,53,48,25,45,49,55,19,50,54,47,49,51,50,39,52,75,56,68,48,86,72,69,43,68,55,32,68,53,27,84,63,86,67,87,41,72,66,52,44,49,51,51,50,41,54,49,49,52,51,50,45,51,51,50,51,51,50,40,50,54,26,53,75,67,67,36,60,69,61,32,56,60,47,47,56,54,57,55,50,42,54,55,54,49,51,52,42,50,52,52,49,51,54,50,62,70,40,56,89,37,63,68,49,49,48,51,51,24,55,58,36,41,70,60,73,80,67,75,78,60,77,87,103

Foldseek 3Di:
DDDPVLLVLLLVLLLLLLLLLQLLQLLLVLCVVVPLNLSSLLSNLVSVQSVLVSVVSVVVCVVVVHPHDHDDRDHHDNDADDNLRSLVVNLVSLVVSLVSLVVSLVVCVVVVVVVVNVVSVLVNVVSVVVNVVSVVLSVQCVVCDPPPVSSNVSSVVSNPDDHDHPVPPD/DDDPVLLVLLLVLLLLLLLLLQQLQLLLVLCVVVPLNLSSLLSNLVSVQSVLVSVVSVVVCVVVVHPHDHDDRDHHDNDADDNLRSLVVNLVSLVVSLVSLVVSLVVCVVVVVVVVNVVSVLVNVVSVVVNVVSVVLSVQCVVCDPPPVSSNVSSVVSNVDDHDHPVPPD

Nearest PDB structures (foldseek):
  3kx9-assembly1_D  TM=9.921E-01  e=1.074E-13  Archaeoglobus fulgidus
  1s3q-assembly1_G  TM=9.922E-01  e=8.857E-13  Archaeoglobus fulgidus
  1krq-assembly1_A  TM=9.760E-01  e=1.942E-12  Campylobacter jejuni
  5u1b-assembly1_E  TM=9.731E-01  e=4.053E-12  Neisseria gonorrhoeae
  1z4a-assembly1_G  TM=9.938E-01  e=2.746E-11  Thermotoga maritima MSB8

pLDDT: mean 96.85, std 3.49, range [75.31, 98.88]

Secondary structure (DSSP, 8-state):
---HHHHHHHHHHHHHHHHHHHHHHHHHHHHHHTT-HHHHHHHHHHHHHHHHHHHHHHHHHHHTT----BPPBPPB----S-HHHHHHHHHHHHHHHHHHHHHHHHHHHHTT-HHHHHHHHHHHHHHHHHHHHHHHHHHHHHHHTT-HHHHHHHHHHHTT-----TTTT-/---HHHHHHHHHHHHHHHHHHHHHHHHHHHHHHTT-HHHHHHHHHHHHHHHHHHHHHHHHHHHTT----BPPBPPB----S-HHHHHHHHHHHHHHHHHHHHHHHHHHHHTT-HHHHHHHHHHHHHHHHHHHHHHHHHHHHHHHTT-HHHHHHHHHHHTT-----TTTT-

Radius of gyration: 21.33 Å; Cα contacts (8 Å, |Δi|>4): 412; chains: 2; bounding box: 62×64×40 Å